Protein 3E57 (pdb70)

Foldseek 3Di:
DKFKKFFPVLVCVQPNDDAFWDFDDPVSVLVSCQVTIDIDDPVVLLQDLRIAFEKEWEWEAEPQWTKAKDCRARTQIDTQHPVLDDGRSSSVVSCNVVSVVQWFDWDFPDKAWGGKHQHDPDSRSSRHIYTYIYTYTGGDTTPDPNSIDMDIGGLVCLVVVLVVDDDNRVSVNVVVNVVD/DWFKKFFVVLVCVLPNDDAFWDFDDPVSVLVSCQVTIDIGDPVVLLPDLRMAFEKEWEWEAEVQWTKWKWQVTAIFGTQIDTQHPVQDPGRSSSVVSSNVVSVVQWFDWDFDDFAWGGWHQHDPDSNRSRHIYGYTYTYTGGDTTPCPNRMDMDTGGLVCLVVSLVGHDDNRVSVNVSVNVVD

Nearest PDB structures (foldseek):
  3e57-assembly1_A  TM=1.006E+00  e=1.295E-39  Thermotoga maritima
  3e57-assembly1_B  TM=1.000E+00  e=9.328E-37  Thermotoga maritima
  9dsz-assembly3_E  TM=7.036E-01  e=3.421E-05  Klebsiella pneumoniae
  6glf-assembly1_A  TM=6.597E-01  e=6.589E-04  Homo sapiens
  3q1p-assembly1_A  TM=6.708E-01  e=1.630E-03  Bacillus cereus ATCC 14579

Secondary structure (DSSP, 8-state):
-EEEEEEHHHHHHHH--EEEEE---HHHHHHHHHHH-EEEEHHHHTT-TTEEEEEEEEEEEETTEEEEEE--BSSEE-PPBGGG-SSHHHHHHHHHHHHHHHHEEEEEEEEEEEEEEE--SSHHHHTEEEEEEEEEEEEEEES-TTT-EEEEEEHHHHHHHGGG--HHHHHHHHHHHHH-/-EEEEEEHHHHHHHH--EEEEEE--HHHHHHHHHHH-EEEESTTTTT-TTEEEEEEEEEEEETTEEEEEE-----B--EE-PPBGGG-SSHHHHHHHHHHHHHHHHEEEEEEEEEEEEEEE--SSHHHHTEEEEEEEEEEEEEEES-TTT-EEEEEEGGGHHHHHTT--HHHHHHHHHHHHH-

Radius of gyration: 21.7 Å; Cα contacts (8 Å, |Δi|>4): 800; chains: 2; bounding box: 46×48×65 Å

Sequence (363 aa):
ERILVVKTEDFLKEFGEFEGFMRVNFEDFLNFLDQYGFFRERDEAEYDETTKQVIPYVVIMDGDRVLITKRYSLGIGGHVREGDGATPREAFLKGLEREVNEEVDVSLRELEFLGLINSSTTEVSRVHLGALFLGRGKFFSVKEKDLFEWELIKLEELEKFSGVMEGWSKISAAVLLNLFERILVVKTEDFLKEFGEFEGFMRVNFEDFLNFLDQYGFFRERDEAEYDETTKQVIPYVVIMDGDRVLITKRHNLYSLGIGGHVREGDGATPREAFLKGLEREVNEEVDVSLRELEFLGLINSSTTEVSRVHLGALFLGRGKFFSVKEKDLFEWELIKLEELEKFSGVMEGWSKISAAVLLNLF

Organism: Thermotoga maritima (strain ATCC 43589 / DSM 3109 / JCM 10099 / NBRC 100826 / MSB8) (NCBI:txid243274)

Solvent-accessible surface area: 17783 Å² total; per-residue (Å²): 104,99,0,0,0,0,82,26,121,21,0,66,155,84,34,31,74,9,19,6,13,20,145,20,83,58,117,78,0,13,72,8,0,63,129,47,15,80,32,46,68,75,120,109,0,77,189,42,85,85,3,12,4,1,9,0,17,0,0,2,4,40,63,94,100,0,4,0,6,88,209,74,40,3,7,7,38,20,25,0,93,74,80,18,25,99,52,22,69,93,0,0,71,95,0,10,94,38,7,2,63,90,24,1,61,20,62,63,199,87,67,86,28,12,0,0,0,13,6,16,74,74,135,84,11,59,4,33,0,0,0,0,4,3,0,78,15,124,18,110,48,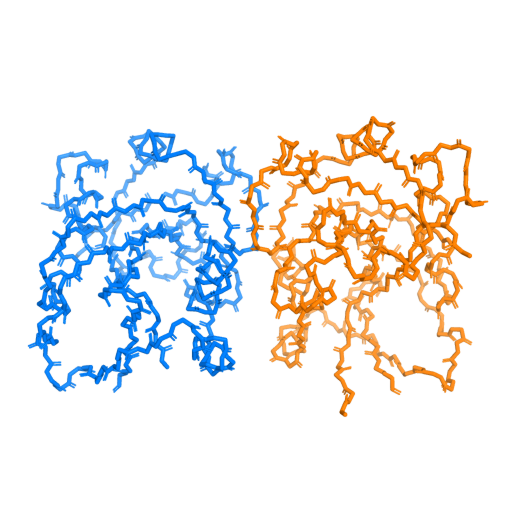24,109,97,192,139,86,22,92,108,76,37,8,72,27,130,53,0,106,149,30,20,69,100,6,150,40,30,7,84,27,0,0,8,8,0,49,98,94,113,99,98,0,1,0,0,80,23,113,24,0,67,166,83,29,28,70,9,19,6,9,23,73,22,87,62,82,82,0,8,72,3,0,64,130,57,15,57,20,123,52,103,107,132,4,85,203,49,104,81,16,14,5,0,8,0,19,0,0,2,3,25,58,120,99,0,5,1,15,84,183,225,84,84,72,38,0,15,12,28,20,20,0,90,72,81,19,16,93,62,20,64,64,0,0,68,114,0,8,106,52,4,5,61,81,50,3,63,21,60,49,168,112,62,58,22,1,0,0,0,15,6,16,58,71,139,76,10,69,4,27,0,0,0,0,2,1,0,87,3,101,10,111,22,1,103,85,131,147,95,47,98,84,77,40,4,86,28,139,60,0,114,136,15,19,53,85,3,110,37,28,9,66,30,0,0,8,7,0,50,90,68,107

Structure (mmCIF, N/CA/C/O backbone):
data_3E57
#
_entry.id   3E57
#
_cell.length_a   47.589
_cell.length_b   62.879
_cell.length_c   73.896
_cell.angle_alpha   90.000
_cell.angle_beta   98.370
_cell.angle_gamma   90.000
#
_symmetry.space_group_name_H-M   'P 1 21 1'
#
loop_
_entity.id
_entity.type
_entity.pdbx_description
1 polymer 'uncharacterized protein  Tm1382'
2 water water
#
loop_
_atom_site.group_PDB
_atom_site.id
_atom_site.type_symbol
_atom_site.label_atom_id
_atom_site.label_alt_id
_atom_site.label_comp_id
_atom_site.label_asym_id
_atom_site.label_entity_id
_atom_site.label_seq_id
_atom_site.pdbx_PDB_ins_code
_atom_site.Cartn_x
_atom_site.Cartn_y
_atom_site.Cartn_z
_atom_site.occupancy
_atom_site.B_iso_or_equiv
_atom_site.auth_seq_id
_atom_site.auth_comp_id
_atom_site.auth_asym_id
_atom_site.auth_atom_id
_atom_site.pdbx_PDB_model_num
ATOM 1 N N . GLU A 1 16 ? -14.508 12.710 86.768 1.00 32.85 4 GLU A N 1
ATOM 2 C CA . GLU A 1 16 ? -14.018 13.763 85.839 1.00 32.32 4 GLU A CA 1
ATOM 3 C C . GLU A 1 16 ? -14.612 13.575 84.440 1.00 31.42 4 GLU A C 1
ATOM 4 O O . GLU A 1 16 ? -14.129 12.738 83.668 1.00 31.79 4 GLU A O 1
ATOM 10 N N . ARG A 1 17 ? -15.666 14.335 84.129 1.00 29.07 5 ARG A N 1
ATOM 11 C CA . ARG A 1 17 ? -16.252 14.310 82.801 1.00 28.09 5 ARG A CA 1
ATOM 12 C C . ARG A 1 17 ? -15.556 15.355 81.949 1.00 25.77 5 ARG A C 1
ATOM 13 O O . ARG A 1 17 ? -15.399 16.505 82.375 1.00 24.65 5 ARG A O 1
ATOM 21 N N . ILE A 1 18 ? -15.112 14.941 80.766 1.00 23.35 6 ILE A N 1
ATOM 22 C CA . ILE A 1 18 ? -14.299 15.780 79.904 1.00 22.70 6 ILE A CA 1
ATOM 23 C C . ILE A 1 18 ? -14.896 15.898 78.500 1.00 20.66 6 ILE A C 1
ATOM 24 O O . ILE A 1 18 ? -15.699 15.054 78.057 1.00 19.77 6 ILE A O 1
ATOM 29 N N . LEU A 1 19 ? -14.465 16.919 77.783 1.00 19.49 7 LEU A N 1
ATOM 30 C CA . LEU A 1 19 ? -15.029 17.221 76.475 1.00 19.20 7 LEU A CA 1
ATOM 31 C C . LEU A 1 19 ? -14.528 16.267 75.389 1.00 18.90 7 LEU A C 1
ATOM 32 O O . LEU A 1 19 ? -13.306 16.119 75.189 1.00 17.25 7 LEU A O 1
ATOM 37 N N . VAL A 1 20 ? -15.479 15.673 74.677 1.00 18.25 8 VAL A N 1
ATOM 38 C CA . VAL A 1 20 ? -15.185 14.824 73.528 1.00 17.93 8 VAL A CA 1
ATOM 39 C C . VAL A 1 20 ? -16.062 15.160 72.324 1.00 17.53 8 VAL A C 1
ATOM 40 O O . VAL A 1 20 ? -17.095 15.842 72.444 1.00 16.38 8 VAL A O 1
ATOM 44 N N . VAL A 1 21 ? -15.646 14.680 71.158 1.00 17.16 9 VAL A N 1
ATOM 45 C CA . VAL A 1 21 ? -16.514 14.629 69.975 1.00 17.57 9 VAL A CA 1
ATOM 46 C C . VAL A 1 21 ? -16.439 13.215 69.397 1.00 17.77 9 VAL A C 1
ATOM 47 O O . VAL A 1 21 ? -15.421 12.526 69.543 1.00 16.59 9 VAL A O 1
ATOM 51 N N . LYS A 1 22 ? -17.504 12.792 68.720 1.00 18.23 10 LYS A N 1
ATOM 52 C CA . LYS A 1 22 ? -17.425 11.558 67.938 1.00 19.63 10 LYS A CA 1
ATOM 53 C C . LYS A 1 22 ? -16.380 11.721 66.848 1.00 19.23 10 LYS A C 1
ATOM 54 O O . LYS A 1 22 ? -16.394 12.704 66.123 1.00 18.49 10 LYS A O 1
ATOM 60 N N . THR A 1 23 ? -15.483 10.754 66.729 1.00 19.74 11 THR A N 1
ATOM 61 C CA . THR A 1 23 ? -14.491 10.765 65.659 1.00 20.68 11 THR A CA 1
ATOM 62 C C . THR A 1 23 ? -15.181 10.872 64.315 1.00 21.10 11 THR A C 1
ATOM 63 O O . THR A 1 23 ? -14.736 11.600 63.427 1.00 20.24 11 THR A O 1
ATOM 67 N N . GLU A 1 24 ? -16.299 10.163 64.177 1.00 21.72 12 GLU A N 1
ATOM 68 C CA . GLU A 1 24 ? -17.108 10.238 62.964 1.00 22.24 12 GLU A CA 1
ATOM 69 C C . GLU A 1 24 ? -17.528 11.675 62.601 1.00 21.46 12 GLU A C 1
ATOM 70 O O . GLU A 1 24 ? -17.490 12.052 61.432 1.00 20.40 12 GLU A O 1
ATOM 76 N N . ASP A 1 25 ? -17.938 12.460 63.599 1.00 21.23 13 ASP A N 1
ATOM 77 C CA . ASP A 1 25 ? -18.374 13.846 63.361 1.00 21.54 13 ASP A CA 1
ATOM 78 C C . ASP A 1 25 ? -17.185 14.744 63.029 1.00 21.52 13 ASP A C 1
ATOM 79 O O . ASP A 1 25 ? -17.267 15.630 62.155 1.00 21.31 13 ASP A O 1
ATOM 84 N N . PHE A 1 26 ? -16.083 14.514 63.729 1.00 21.94 14 PHE A N 1
ATOM 85 C CA . PHE A 1 26 ? -14.818 15.211 63.448 1.00 22.28 14 PHE A CA 1
ATOM 86 C C . PHE A 1 26 ? -14.408 14.996 61.990 1.00 22.39 14 PHE A C 1
ATOM 87 O O . PHE A 1 26 ? -14.155 15.968 61.247 1.00 20.61 14 PHE A O 1
ATOM 95 N N . LEU A 1 27 ? -14.427 13.737 61.551 1.00 22.30 15 LEU A N 1
ATOM 96 C CA . LEU A 1 27 ? -14.057 13.415 60.168 1.00 23.56 15 LEU A CA 1
ATOM 97 C C . LEU A 1 27 ? -15.019 14.000 59.114 1.00 23.92 15 LEU A C 1
ATOM 98 O O . LEU A 1 27 ? -14.573 14.451 58.063 1.00 23.07 15 LEU A O 1
ATOM 103 N N . LYS A 1 28 ? -16.324 13.981 59.394 1.00 24.87 16 LYS A N 1
ATOM 104 C CA . LYS A 1 28 ? -17.327 14.594 58.509 1.00 25.34 16 LYS A CA 1
ATOM 105 C C . LYS A 1 28 ? -17.086 16.099 58.356 1.00 25.15 16 LYS A C 1
ATOM 106 O O . LYS A 1 28 ? -17.194 16.641 57.261 1.00 24.19 16 LYS A O 1
ATOM 112 N N . GLU A 1 29 ? -16.727 16.773 59.442 1.00 24.35 17 GLU A N 1
ATOM 113 C CA . GLU A 1 29 ? -16.575 18.222 59.390 1.00 25.03 17 GLU A CA 1
ATOM 114 C C . GLU A 1 29 ? -15.212 18.689 58.852 1.00 24.30 17 GLU A C 1
ATOM 115 O O . GLU A 1 29 ? -15.141 19.648 58.078 1.00 23.05 17 GLU A O 1
ATOM 121 N N . PHE A 1 30 ? -14.142 18.008 59.223 1.00 23.51 18 PHE A N 1
ATOM 122 C CA . PHE A 1 30 ? -12.797 18.500 58.874 1.00 24.52 18 PHE A CA 1
ATOM 123 C C . PHE A 1 30 ? -12.010 17.623 57.920 1.00 24.49 18 PHE A C 1
ATOM 124 O O . PHE A 1 30 ? -10.925 18.010 57.498 1.00 25.73 18 PHE A O 1
ATOM 132 N N . GLY A 1 31 ? -12.549 16.461 57.585 1.00 24.17 19 GLY A N 1
ATOM 133 C CA . GLY A 1 31 ? -11.917 15.554 56.646 1.00 24.34 19 GLY A CA 1
ATOM 134 C C . GLY A 1 31 ? -10.856 14.692 57.306 1.00 24.23 19 GLY A C 1
ATOM 135 O O . GLY A 1 31 ? -10.634 14.744 58.513 1.00 25.46 19 GLY A O 1
ATOM 136 N N . GLU A 1 32 ? -10.165 13.918 56.494 1.00 23.99 20 GLU A N 1
ATOM 137 C CA . GLU A 1 32 ? -9.190 12.982 56.986 1.00 23.62 20 GLU A CA 1
ATOM 138 C C . GLU A 1 32 ? -7.813 13.622 56.830 1.00 22.40 20 GLU A C 1
ATOM 139 O O . GLU A 1 32 ? -7.430 14.019 55.736 1.00 21.61 20 GLU A O 1
ATOM 145 N N . PHE A 1 33 ? -7.088 13.765 57.934 1.00 21.11 21 PHE A N 1
ATOM 146 C CA . PHE A 1 33 ? -5.712 14.236 57.852 1.00 20.52 21 PHE A CA 1
ATOM 147 C C . PHE A 1 33 ? -4.887 13.663 58.973 1.00 20.19 21 PHE A C 1
ATOM 148 O O . PHE A 1 33 ? -5.419 13.241 60.012 1.00 19.96 21 PHE A O 1
ATOM 156 N N . GLU A 1 34 ? -3.586 13.671 58.745 1.00 19.92 22 GLU A N 1
ATOM 157 C CA . GLU A 1 34 ? -2.618 13.082 59.655 1.00 20.08 22 GLU A CA 1
ATOM 158 C C . GLU A 1 34 ? -1.520 14.118 59.836 1.00 19.87 22 GLU A C 1
ATOM 159 O O . GLU A 1 34 ? -0.765 14.385 58.910 1.00 19.71 22 GLU A O 1
ATOM 165 N N . GLY A 1 35 ? -1.470 14.732 61.012 1.00 19.46 23 GLY A N 1
ATOM 166 C CA . GLY A 1 35 ? -0.522 15.797 61.301 1.00 19.77 23 GLY A CA 1
ATOM 167 C C . GLY A 1 35 ? -1.256 17.058 61.739 1.00 20.01 23 GLY A C 1
ATOM 168 O O . GLY A 1 35 ? -2.063 17.002 62.669 1.00 20.79 23 GLY A O 1
ATOM 169 N N . PHE A 1 36 ? -0.997 18.185 61.064 1.00 19.56 24 PHE A N 1
ATOM 170 C CA . PHE A 1 36 ? -1.601 19.465 61.430 1.00 19.56 24 PHE A CA 1
ATOM 171 C C . PHE A 1 36 ? -2.360 20.061 60.249 1.00 19.32 24 PHE A C 1
ATOM 172 O O . PHE A 1 36 ? -1.946 19.933 59.112 1.00 18.82 24 PHE A O 1
ATOM 180 N N . MET A 1 37 ? -3.470 20.730 60.529 1.00 20.17 25 MET A N 1
ATOM 181 C CA . MET A 1 37 ? -4.155 21.455 59.480 1.00 20.60 25 MET A CA 1
ATOM 182 C C . MET A 1 37 ? -4.717 22.734 60.054 1.00 19.90 25 MET A C 1
ATOM 183 O O . MET A 1 37 ? -5.358 22.722 61.088 1.00 18.26 25 MET A O 1
ATOM 188 N N . ARG A 1 38 ? -4.471 23.835 59.363 1.00 21.22 26 ARG A N 1
ATOM 189 C CA . ARG A 1 38 ? -5.051 25.104 59.746 1.00 21.61 26 ARG A CA 1
ATOM 190 C C . ARG A 1 38 ? -6.562 25.045 59.496 1.00 20.92 26 ARG A C 1
ATOM 191 O O . ARG A 1 38 ? -7.008 24.573 58.458 1.00 20.13 26 ARG A O 1
ATOM 199 N N . VAL A 1 39 ? -7.342 25.518 60.455 1.00 20.95 27 VAL A N 1
ATOM 200 C CA . VAL A 1 39 ? -8.775 25.642 60.278 1.00 21.19 27 VAL A CA 1
ATOM 201 C C . VAL A 1 39 ? -9.145 27.001 60.830 1.00 21.41 27 VAL A C 1
ATOM 202 O O . VAL A 1 39 ? -8.357 27.622 61.555 1.00 20.23 27 VAL A O 1
ATOM 206 N N . ASN A 1 40 ? -10.342 27.446 60.483 1.00 22.29 28 ASN A N 1
ATOM 207 C CA . ASN A 1 40 ? -10.889 28.689 61.015 1.00 22.62 28 ASN A CA 1
ATOM 208 C C . ASN A 1 40 ? -11.354 28.481 62.458 1.00 22.29 28 ASN A C 1
ATOM 209 O O . ASN A 1 40 ? -12.098 27.545 62.720 1.00 21.50 28 ASN A O 1
ATOM 214 N N . PHE A 1 41 ? -10.925 29.354 63.381 1.00 22.78 29 PHE A N 1
ATOM 215 C CA . PHE A 1 41 ? -11.228 29.180 64.798 1.00 22.71 29 PHE A CA 1
ATOM 216 C C . PHE A 1 41 ? -12.731 29.243 65.089 1.00 22.74 29 PHE A C 1
ATOM 217 O O . PHE A 1 41 ? -13.263 28.434 65.849 1.00 20.88 29 PHE A O 1
ATOM 225 N N . GLU A 1 42 ? -13.426 30.214 64.488 1.00 23.14 30 GLU A N 1
ATOM 226 C CA . GLU A 1 42 ? -14.882 30.277 64.605 1.00 23.51 30 GLU A CA 1
ATOM 227 C C . GLU A 1 42 ? -15.543 28.941 64.194 1.00 22.89 30 GLU A C 1
ATOM 228 O O . GLU A 1 42 ? -16.449 28.444 64.882 1.00 22.32 30 GLU A O 1
ATOM 234 N N . ASP A 1 43 ? -15.084 28.362 63.083 1.00 22.26 31 ASP A N 1
ATOM 235 C CA . ASP A 1 43 ? -15.608 27.075 62.600 1.00 22.62 31 ASP A CA 1
ATOM 236 C C . ASP A 1 43 ? -15.382 25.942 63.600 1.00 21.49 31 ASP A C 1
ATOM 237 O O . ASP A 1 43 ? -16.247 25.076 63.790 1.00 21.64 31 ASP A O 1
ATOM 242 N N . PHE A 1 44 ? -14.221 25.953 64.238 1.00 20.76 32 PHE A N 1
ATOM 243 C CA . PHE A 1 44 ? -13.896 24.952 65.246 1.00 20.44 32 PHE A CA 1
ATOM 244 C C . PHE A 1 44 ? -14.764 25.120 66.488 1.00 20.12 32 PHE A C 1
ATOM 245 O O . PHE A 1 44 ? -15.313 24.159 66.994 1.00 20.13 32 PHE A O 1
ATOM 253 N N . LEU A 1 45 ? -14.927 26.347 66.966 1.00 20.17 33 LEU A N 1
ATOM 254 C CA . LEU A 1 45 ? -15.785 26.576 68.129 1.00 20.64 33 LEU A CA 1
ATOM 255 C C . LEU A 1 45 ? -17.249 26.210 67.842 1.00 20.16 33 LEU A C 1
ATOM 256 O O . LEU A 1 45 ? -17.922 25.638 68.688 1.00 19.74 33 LEU A O 1
ATOM 261 N N . ASN A 1 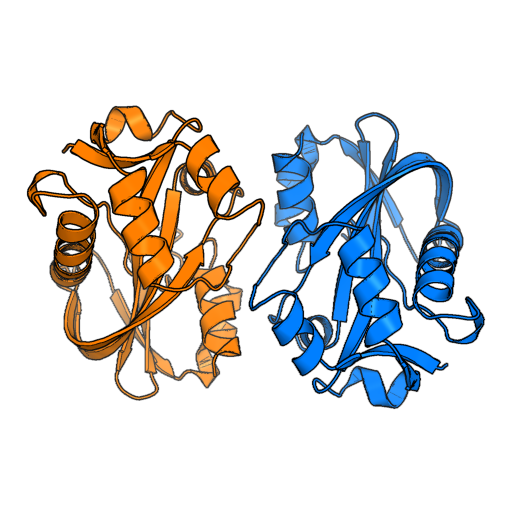46 ? -17.724 26.513 66.638 1.00 21.34 34 ASN A N 1
ATOM 262 C CA . ASN A 1 46 ? -19.075 26.156 66.199 1.00 22.06 34 ASN A CA 1
ATOM 263 C C . ASN A 1 46 ? -19.247 24.630 66.187 1.00 21.81 34 ASN A C 1
ATOM 264 O O . ASN A 1 46 ? -20.258 24.088 66.634 1.00 21.55 34 ASN A O 1
ATOM 269 N N . PHE A 1 47 ? -18.218 23.951 65.701 1.00 21.04 35 PHE A N 1
ATOM 270 C CA . PHE A 1 47 ? -18.144 22.485 65.711 1.00 20.60 35 PHE A CA 1
ATOM 271 C C . PHE A 1 47 ? -18.276 21.888 67.113 1.00 19.92 35 PHE A C 1
ATOM 272 O O . PHE A 1 47 ? -19.013 20.918 67.323 1.00 19.57 35 PHE A O 1
ATOM 280 N N . LEU A 1 48 ? -17.547 22.446 68.068 1.00 19.83 36 LEU A N 1
ATOM 281 C CA . LEU A 1 48 ? -17.630 21.996 69.454 1.00 19.75 36 LEU A CA 1
ATOM 282 C C . LEU A 1 48 ? -19.033 22.171 70.022 1.00 20.61 36 LEU A C 1
ATOM 283 O O . LEU A 1 48 ? -19.540 21.301 70.714 1.00 20.68 36 LEU A O 1
ATOM 288 N N . ASP A 1 49 ? -19.645 23.322 69.767 1.00 21.21 37 ASP A N 1
ATOM 289 C CA . ASP A 1 49 ? -21.012 23.550 70.258 1.00 22.49 37 ASP A CA 1
ATOM 290 C C . ASP A 1 49 ? -22.019 22.564 69.646 1.00 22.48 37 ASP A C 1
ATOM 291 O O . ASP A 1 49 ? -22.950 22.092 70.311 1.00 22.29 37 ASP A O 1
ATOM 296 N N . GLN A 1 50 ? -21.823 22.246 68.382 1.00 23.52 38 GLN A N 1
ATOM 297 C CA . GLN A 1 50 ? -22.767 21.403 67.678 1.00 24.00 38 GLN A CA 1
ATOM 298 C C . GLN A 1 50 ? -22.581 19.933 68.003 1.00 23.60 38 GLN A C 1
ATOM 299 O O . GLN A 1 50 ? -23.569 19.206 68.134 1.00 23.65 38 GLN A O 1
ATOM 305 N N . TYR A 1 51 ? -21.325 19.497 68.115 1.00 22.49 39 TYR A N 1
ATOM 306 C CA . TYR A 1 51 ? -21.008 18.073 68.271 1.00 22.54 39 TYR A CA 1
ATOM 307 C C . TYR A 1 51 ? -20.358 17.645 69.582 1.00 21.46 39 TYR A C 1
ATOM 308 O O . TYR A 1 51 ? -20.238 16.450 69.849 1.00 20.77 39 TYR A O 1
ATOM 317 N N . GLY A 1 52 ? -19.911 18.604 70.379 1.00 20.16 40 GLY A N 1
ATOM 318 C CA . GLY A 1 52 ? -19.200 18.302 71.616 1.00 19.97 40 GLY A CA 1
ATOM 319 C C . GLY A 1 52 ? -20.119 17.808 72.705 1.00 19.52 40 GLY A C 1
ATOM 320 O O . GLY A 1 52 ? -21.273 18.259 72.825 1.00 17.13 40 GLY A O 1
ATOM 321 N N . PHE A 1 53 ? -19.635 16.838 73.472 1.00 18.39 41 PHE A N 1
ATOM 322 C CA . PHE A 1 53 ? -20.333 16.396 74.667 1.00 19.27 41 PHE A CA 1
ATOM 323 C C . PHE A 1 53 ? -19.339 15.944 75.722 1.00 19.53 41 PHE A C 1
ATOM 324 O O . PHE A 1 53 ? -18.136 15.912 75.475 1.00 18.36 41 PHE A O 1
ATOM 332 N N . PHE A 1 54 ? -19.835 15.620 76.910 1.00 20.23 42 PHE A N 1
ATOM 333 C CA . PHE A 1 54 ? -18.947 15.224 78.004 1.00 21.03 42 PHE A CA 1
ATOM 334 C C . PHE A 1 54 ? -19.092 13.748 78.389 1.00 21.55 42 PHE A C 1
ATOM 335 O O . PHE A 1 54 ? -20.198 13.210 78.410 1.00 21.01 42 PHE A O 1
ATOM 343 N N . ARG A 1 55 ? -17.956 13.109 78.651 1.00 21.89 43 ARG A N 1
ATOM 344 C CA . ARG A 1 55 ? -17.883 11.701 79.056 1.00 23.38 43 ARG A CA 1
ATOM 345 C C . ARG A 1 55 ? -16.948 11.574 80.211 1.00 24.61 43 ARG A C 1
ATOM 346 O O . ARG A 1 55 ? -16.017 12.384 80.360 1.00 23.31 43 ARG A O 1
ATOM 354 N N . GLU A 1 56 ? -17.110 10.483 80.955 1.00 26.67 44 GLU A N 1
ATOM 355 C CA . GLU A 1 56 ? -16.117 10.090 81.955 1.00 29.20 44 GLU A CA 1
ATOM 356 C C . GLU A 1 56 ? -14.763 9.800 81.313 1.00 29.73 44 GLU A C 1
ATOM 357 O O . GLU A 1 56 ? -14.660 9.043 80.333 1.00 29.26 44 GLU A O 1
ATOM 363 N N . ARG A 1 57 ? -13.720 10.394 81.877 1.00 31.22 45 ARG A N 1
ATOM 364 C CA . ARG A 1 57 ? -12.369 10.222 81.369 1.00 32.58 45 ARG A CA 1
ATOM 365 C C . ARG A 1 57 ? -11.972 8.735 81.315 1.00 32.74 45 ARG A C 1
ATOM 366 O O . ARG A 1 57 ? -11.324 8.299 80.369 1.00 33.06 45 ARG A O 1
ATOM 374 N N . ASP A 1 58 ? -12.402 7.955 82.299 1.00 33.13 46 ASP A N 1
ATOM 375 C CA . ASP A 1 58 ? -12.038 6.530 82.379 1.00 33.65 46 ASP A CA 1
ATOM 376 C C . ASP A 1 58 ? -12.599 5.697 81.207 1.00 33.59 46 ASP A C 1
ATOM 377 O O . ASP A 1 58 ? -12.010 4.683 80.805 1.00 34.23 46 ASP A O 1
ATOM 382 N N . GLU A 1 59 ? -13.723 6.138 80.649 1.00 32.56 47 GLU A N 1
ATOM 383 C CA . GLU A 1 59 ? -14.349 5.454 79.529 1.00 32.21 47 GLU A CA 1
ATOM 384 C C . GLU A 1 59 ? -13.810 6.036 78.211 1.00 31.06 47 GLU A C 1
ATOM 385 O O . GLU A 1 59 ? -13.565 5.304 77.263 1.00 31.06 47 GLU A O 1
ATOM 391 N N . ALA A 1 60 ? -13.578 7.346 78.176 1.00 29.63 48 ALA A N 1
ATOM 392 C CA . ALA A 1 60 ? -13.000 8.013 76.998 1.00 29.48 48 ALA A CA 1
ATOM 393 C C . ALA A 1 60 ? -11.575 7.572 76.667 1.00 28.66 48 ALA A C 1
ATOM 394 O O . ALA A 1 60 ? -11.222 7.471 75.498 1.00 28.00 48 ALA A O 1
ATOM 396 N N . GLU A 1 61 ? -10.762 7.321 77.692 1.00 29.12 49 GLU A N 1
ATOM 397 C CA . GLU A 1 61 ? -9.329 7.045 77.519 1.00 29.29 49 GLU A CA 1
ATOM 398 C C . GLU A 1 61 ? -9.034 5.911 76.546 1.00 28.09 49 GLU A C 1
ATOM 399 O O . GLU A 1 61 ? -8.032 5.957 75.852 1.00 26.72 49 GLU A O 1
ATOM 405 N N . TYR A 1 62 ? -9.892 4.892 76.493 1.00 26.95 50 TYR A N 1
ATOM 406 C CA . TYR A 1 62 ? -9.627 3.703 75.669 1.00 27.21 50 TYR A CA 1
ATOM 407 C C . TYR A 1 62 ? -10.548 3.535 74.463 1.00 25.64 50 TYR A C 1
ATOM 408 O O . TYR A 1 62 ? -10.479 2.515 73.762 1.00 26.94 50 TYR A O 1
ATOM 417 N N . ASP A 1 63 ? -11.418 4.504 74.217 1.00 22.56 51 ASP A N 1
ATOM 418 C CA . ASP A 1 63 ? -12.477 4.329 73.237 1.00 22.43 51 ASP A CA 1
ATOM 419 C C . ASP A 1 63 ? -12.285 5.269 72.054 1.00 21.21 51 ASP A C 1
ATOM 420 O O . ASP A 1 63 ? -12.554 6.465 72.147 1.00 20.22 51 ASP A O 1
ATOM 425 N N . GLU A 1 64 ? -11.819 4.712 70.937 1.00 21.06 52 GLU A N 1
ATOM 426 C CA . GLU A 1 64 ? -11.576 5.481 69.733 1.00 21.72 52 GLU A CA 1
ATOM 427 C C . GLU A 1 64 ? -12.853 5.918 68.996 1.00 20.78 52 GLU A C 1
ATOM 428 O O . GLU A 1 64 ? -12.772 6.592 67.973 1.00 20.27 52 GLU A O 1
ATOM 434 N N . THR A 1 65 ? -14.028 5.573 69.539 1.00 19.30 53 THR A N 1
ATOM 435 C CA . THR A 1 65 ? -15.293 6.142 69.069 1.00 19.03 53 THR A CA 1
ATOM 436 C C . THR A 1 65 ? -15.294 7.673 69.212 1.00 18.20 53 THR A C 1
ATOM 437 O O . THR A 1 65 ? -15.934 8.387 68.418 1.00 17.00 53 THR A O 1
ATOM 441 N N . THR A 1 66 ? -14.608 8.160 70.248 1.00 17.51 54 THR A N 1
ATOM 442 C CA . THR A 1 66 ? -14.534 9.584 70.539 1.00 17.89 54 THR A CA 1
ATOM 443 C C . THR A 1 66 ? -13.087 10.069 70.517 1.00 17.90 54 THR A C 1
ATOM 444 O O . THR A 1 66 ? -12.129 9.286 70.664 1.00 17.20 54 THR A O 1
ATOM 448 N N . LYS A 1 67 ? -12.952 11.375 70.334 1.00 18.13 55 LYS A N 1
ATOM 449 C CA . LYS A 1 67 ? -11.686 12.049 70.498 1.00 18.40 55 LYS A CA 1
ATOM 450 C C . LYS A 1 67 ? -11.869 13.102 71.590 1.00 18.08 55 LYS A C 1
ATOM 451 O O . LYS A 1 67 ? -12.818 13.884 71.565 1.00 17.30 55 LYS A O 1
ATOM 457 N N . GLN A 1 68 ? -10.971 13.072 72.556 1.00 17.39 56 GLN A N 1
ATOM 458 C CA . GLN A 1 68 ? -10.921 14.043 73.634 1.00 17.88 56 GLN A CA 1
ATOM 459 C C . GLN A 1 68 ? -10.310 15.340 73.086 1.00 17.30 56 GLN A C 1
ATOM 460 O O . GLN A 1 68 ? -9.277 15.324 72.407 1.00 16.81 56 GLN A O 1
ATOM 466 N N . VAL A 1 69 ? -10.955 16.455 73.390 1.00 17.37 57 VAL A N 1
ATOM 467 C CA . VAL A 1 69 ? -10.531 17.752 72.878 1.00 17.33 57 VAL A CA 1
ATOM 468 C C . VAL A 1 69 ? -9.483 18.364 73.827 1.00 17.31 57 VAL A C 1
ATOM 469 O O . VAL A 1 69 ? -9.759 18.618 74.997 1.00 17.47 57 VAL A O 1
ATOM 473 N N . ILE A 1 70 ? -8.286 18.577 73.292 1.00 18.63 58 ILE A N 1
ATOM 474 C CA . ILE A 1 70 ? -7.115 18.973 74.059 1.00 19.03 58 ILE A CA 1
ATOM 475 C C . ILE A 1 70 ? -6.576 20.321 73.554 1.00 19.41 58 ILE A C 1
ATOM 476 O O . ILE A 1 70 ? -5.921 20.364 72.508 1.00 19.79 58 ILE A O 1
ATOM 481 N N . PRO A 1 71 ? -6.814 21.410 74.303 1.00 19.42 59 PRO A N 1
ATOM 482 C CA . PRO A 1 71 ? -6.078 22.643 73.994 1.00 19.90 59 PRO A CA 1
ATOM 483 C C . PRO A 1 71 ? -4.585 22.349 74.213 1.00 20.01 59 PRO A C 1
ATOM 484 O O . PRO A 1 71 ? -4.220 21.589 75.137 1.00 21.14 59 PRO A O 1
ATOM 488 N N . TYR A 1 72 ? -3.744 22.838 73.315 1.00 19.38 60 TYR A N 1
ATOM 489 C CA . TYR A 1 72 ? -2.337 22.481 73.307 1.00 19.48 60 TYR A CA 1
ATOM 490 C C . TYR A 1 72 ? -1.594 23.769 73.005 1.00 18.74 60 TYR A C 1
ATOM 491 O O . TYR A 1 72 ? -1.603 24.235 71.885 1.00 17.90 60 TYR A O 1
ATOM 500 N N . VAL A 1 73 ? -0.996 24.362 74.027 1.00 19.11 61 VAL A N 1
ATOM 501 C CA . VAL A 1 73 ? -0.451 25.711 73.917 1.00 19.35 61 VAL A CA 1
ATOM 502 C C . VAL A 1 73 ? 1.066 25.738 73.928 1.00 19.46 61 VAL A C 1
ATOM 503 O O . VAL A 1 73 ? 1.697 25.241 74.871 1.00 19.23 61 VAL A O 1
ATOM 507 N N . VAL A 1 74 ? 1.652 26.313 72.889 1.00 19.30 62 VAL A N 1
ATOM 508 C CA . VAL A 1 74 ? 3.106 26.509 72.838 1.00 20.61 62 VAL A CA 1
ATOM 509 C C . VAL A 1 74 ? 3.384 27.933 73.350 1.00 20.93 62 VAL A C 1
ATOM 510 O O . VAL A 1 74 ? 2.801 28.898 72.840 1.00 21.63 62 VAL A O 1
ATOM 514 N N . ILE A 1 75 ? 4.224 28.046 74.377 1.00 21.55 63 ILE A N 1
ATOM 515 C CA . ILE A 1 75 ? 4.530 29.334 75.002 1.00 21.86 63 ILE A CA 1
ATOM 516 C C . ILE A 1 75 ? 5.802 29.896 74.344 1.00 22.43 63 ILE A C 1
ATOM 517 O O . ILE A 1 75 ? 6.808 29.199 74.240 1.00 20.81 63 ILE A O 1
ATOM 522 N N . MET A 1 76 ? 5.726 31.129 73.858 1.00 23.41 64 MET A N 1
ATOM 523 C CA . MET A 1 76 ? 6.892 31.855 73.383 1.00 25.56 64 MET A CA 1
ATOM 524 C C . MET A 1 76 ? 7.04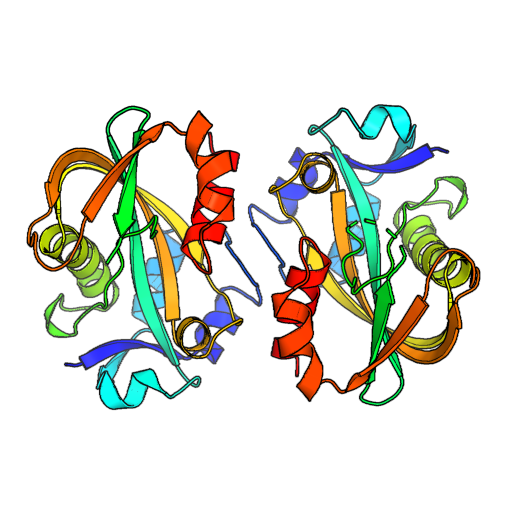8 33.140 74.182 1.00 24.95 64 MET A C 1
ATOM 525 O O . MET A 1 76 ? 6.097 33.913 74.303 1.00 22.43 64 MET A O 1
ATOM 530 N N . ASP A 1 77 ? 8.260 33.335 74.696 1.00 25.89 65 ASP A N 1
ATOM 531 C CA . ASP A 1 77 ? 8.686 34.540 75.380 1.00 26.70 65 ASP A CA 1
ATOM 532 C C . ASP A 1 77 ? 9.786 35.180 74.522 1.00 26.72 65 ASP A C 1
ATOM 533 O O . ASP A 1 77 ? 10.879 34.651 74.406 1.00 25.60 65 ASP A O 1
ATOM 538 N N . GLY A 1 78 ? 9.464 36.296 73.877 1.00 27.75 66 GLY A N 1
ATOM 539 C CA . GLY A 1 78 ? 10.342 36.886 72.879 1.00 28.35 66 GLY A CA 1
ATOM 540 C C . GLY A 1 78 ? 10.592 35.942 71.719 1.00 28.88 66 GLY A C 1
ATOM 541 O O . GLY A 1 78 ? 9.657 35.434 71.110 1.00 29.48 66 GLY A O 1
ATOM 542 N N . ASP A 1 79 ? 11.861 35.674 71.422 1.00 29.52 67 ASP A N 1
ATOM 543 C CA . ASP A 1 79 ? 12.200 34.723 70.357 1.00 30.03 67 ASP A CA 1
ATOM 544 C C . ASP A 1 79 ? 12.478 33.298 70.875 1.00 29.95 67 ASP A C 1
ATOM 545 O O . ASP A 1 79 ? 12.996 32.463 70.132 1.00 31.11 67 ASP A O 1
ATOM 550 N N . ARG A 1 80 ? 12.150 33.027 72.134 1.00 28.30 68 ARG A N 1
ATOM 551 C CA . ARG A 1 80 ? 12.404 31.725 72.729 1.00 27.25 68 ARG A CA 1
ATOM 552 C C . ARG A 1 80 ? 11.092 30.967 72.963 1.00 25.92 68 ARG A C 1
ATOM 553 O O . ARG A 1 80 ? 10.059 31.576 73.257 1.00 23.30 68 ARG A O 1
ATOM 561 N N . VAL A 1 81 ? 11.141 29.645 72.805 1.00 24.74 69 VAL A N 1
ATOM 562 C CA . VAL A 1 81 ? 9.978 28.793 73.061 1.00 24.62 69 VAL A CA 1
ATOM 563 C C . VAL A 1 81 ? 10.248 27.961 74.296 1.00 23.69 69 VAL A C 1
ATOM 564 O O . VAL A 1 81 ? 11.375 27.513 74.505 1.00 20.84 69 VAL A O 1
ATOM 568 N N . LEU A 1 82 ? 9.210 27.766 75.109 1.00 23.23 70 LEU A N 1
ATOM 569 C CA . LEU A 1 82 ? 9.317 26.960 76.303 1.00 23.61 70 LEU A CA 1
ATOM 570 C C . LEU A 1 82 ? 9.209 25.478 75.952 1.00 23.55 70 LEU A C 1
ATOM 571 O O . LEU A 1 82 ? 8.281 25.060 75.267 1.00 21.54 70 LEU A O 1
ATOM 576 N N . ILE A 1 83 ? 10.159 24.689 76.428 1.00 23.85 71 ILE A N 1
ATOM 577 C CA . ILE A 1 83 ? 10.040 23.232 76.325 1.00 25.99 71 ILE A CA 1
ATOM 578 C C . ILE A 1 83 ? 10.163 22.708 77.750 1.00 27.08 71 ILE A C 1
ATOM 579 O O . ILE A 1 83 ? 10.809 23.335 78.593 1.00 25.14 71 ILE A O 1
ATOM 584 N N . THR A 1 84 ? 9.506 21.584 78.032 1.00 29.78 72 THR A N 1
ATOM 585 C CA . THR A 1 84 ? 9.534 20.990 79.368 1.00 32.01 72 THR A CA 1
ATOM 586 C C . THR A 1 84 ? 9.781 19.490 79.287 1.00 34.07 72 THR A C 1
ATOM 587 O O . THR A 1 84 ? 9.546 18.872 78.255 1.00 34.02 72 THR A O 1
ATOM 591 N N . LYS A 1 85 ? 10.297 18.940 80.381 1.00 36.10 73 LYS A N 1
ATOM 592 C CA . LYS A 1 85 ? 10.589 17.513 80.511 1.00 37.88 73 LYS A CA 1
ATOM 593 C C . LYS A 1 85 ? 9.888 17.056 81.783 1.00 39.33 73 LYS A C 1
ATOM 594 O O . LYS A 1 85 ? 9.632 17.878 82.672 1.00 39.73 73 LYS A O 1
ATOM 600 N N . ARG A 1 86 ? 9.567 15.763 81.870 1.00 40.88 74 ARG A N 1
ATOM 601 C CA . ARG A 1 86 ? 9.058 15.170 83.114 1.00 41.54 74 ARG A CA 1
ATOM 602 C C . ARG A 1 86 ? 10.195 14.456 83.823 1.00 41.75 74 ARG A C 1
ATOM 603 O O . ARG A 1 86 ? 10.986 15.086 84.524 1.00 42.26 74 ARG A O 1
ATOM 611 N N . TYR A 1 99 ? 11.331 15.663 75.810 1.00 34.21 87 TYR A N 1
ATOM 612 C CA . TYR A 1 99 ? 10.901 17.080 75.836 1.00 33.93 87 TYR A CA 1
ATOM 613 C C . TYR A 1 99 ? 9.558 17.294 75.156 1.00 33.03 87 TYR A C 1
ATOM 614 O O . TYR A 1 99 ? 9.264 16.684 74.128 1.00 33.52 87 TYR A O 1
ATOM 623 N N . SER A 1 100 ? 8.758 18.183 75.734 1.00 31.49 88 SER A N 1
ATOM 624 C CA . SER A 1 100 ? 7.455 18.530 75.218 1.00 30.50 88 SER A CA 1
ATOM 625 C C . SER A 1 100 ? 7.409 20.008 74.857 1.00 29.51 88 SER A C 1
ATOM 626 O O . SER A 1 100 ? 7.845 20.842 75.641 1.00 28.58 88 SER A O 1
ATOM 629 N N . LEU A 1 101 ? 6.868 20.315 73.686 1.00 27.58 89 LEU A N 1
ATOM 630 C CA . LEU A 1 101 ? 6.779 21.684 73.198 1.00 27.43 89 LEU A CA 1
ATOM 631 C C . LEU A 1 101 ? 5.465 22.398 73.542 1.00 27.24 89 LEU A C 1
ATOM 632 O O . LEU A 1 101 ? 5.401 23.632 73.559 1.00 29.12 89 LEU A O 1
ATOM 637 N N . GLY A 1 102 ? 4.410 21.643 73.774 1.00 26.12 90 GLY A N 1
ATOM 638 C CA . GLY A 1 102 ? 3.104 22.222 74.072 1.00 25.18 90 GLY A CA 1
ATOM 639 C C . GLY A 1 102 ? 2.638 21.833 75.449 1.00 24.31 90 GLY A C 1
ATOM 640 O O . GLY A 1 102 ? 3.050 20.799 75.993 1.00 23.41 90 GLY A O 1
ATOM 641 N N . ILE A 1 103 ? 1.787 22.672 76.014 1.00 23.06 91 ILE A N 1
ATOM 642 C CA . ILE A 1 103 ? 1.181 22.402 77.284 1.00 24.14 91 ILE A CA 1
ATOM 643 C C . ILE A 1 103 ? -0.296 22.072 77.021 1.00 23.88 91 ILE A C 1
ATOM 644 O O . ILE A 1 103 ? -1.051 22.936 76.576 1.00 22.64 91 ILE A O 1
ATOM 649 N N . GLY A 1 104 ? -0.677 20.822 77.284 1.00 24.71 92 GLY A N 1
ATOM 650 C CA . GLY A 1 104 ? -2.021 20.334 76.978 1.00 25.11 92 GLY A CA 1
ATOM 651 C C . GLY A 1 104 ? -2.772 19.899 78.220 1.00 26.04 92 GLY A C 1
ATOM 652 O O . GLY A 1 104 ? -2.169 19.595 79.252 1.00 25.88 92 GLY A O 1
ATOM 653 N N . GLY A 1 105 ? -4.095 19.915 78.144 1.00 25.49 93 GLY A N 1
ATOM 654 C CA . GLY A 1 105 ? -4.900 19.288 79.177 1.00 25.98 93 GLY A CA 1
ATOM 655 C C . GLY A 1 105 ? -6.304 19.062 78.697 1.00 26.16 93 GLY A C 1
ATOM 656 O O . GLY A 1 105 ? -6.661 19.524 77.635 1.00 25.75 93 GLY A O 1
ATOM 657 N N . HIS A 1 106 ? -7.104 18.364 79.487 1.00 26.50 94 HIS A N 1
ATOM 658 C CA . HIS A 1 106 ? -8.511 18.151 79.136 1.00 26.69 94 HIS A CA 1
ATOM 659 C C . HIS A 1 106 ? -9.383 19.340 79.499 1.00 26.29 94 HIS A C 1
ATOM 660 O O . HIS A 1 106 ? -9.013 20.168 80.335 1.00 27.19 94 HIS A O 1
ATOM 667 N N . VAL A 1 107 ? -10.540 19.395 78.842 1.00 25.09 95 VAL A N 1
ATOM 668 C CA . VAL A 1 107 ? -11.583 20.379 79.095 1.00 24.92 95 VAL A CA 1
ATOM 669 C C . VAL A 1 107 ? -12.650 19.692 79.942 1.00 24.46 95 VAL A C 1
ATOM 670 O O . VAL A 1 107 ? -13.164 18.641 79.547 1.00 23.25 95 VAL A O 1
ATOM 674 N N . ARG A 1 108 ? -12.965 20.265 81.097 1.00 24.33 96 ARG A N 1
ATOM 675 C CA . ARG A 1 108 ? -13.865 19.636 82.067 1.00 25.51 96 ARG A CA 1
ATOM 676 C C . ARG A 1 108 ? -15.287 20.171 81.939 1.00 25.10 96 ARG A C 1
ATOM 677 O O . ARG A 1 108 ? -15.513 21.328 81.599 1.00 22.97 96 ARG A O 1
ATOM 685 N N . GLU A 1 109 ? -16.250 19.326 82.263 1.00 25.69 97 GLU A N 1
ATOM 686 C CA . GLU A 1 109 ? -17.650 19.715 82.206 1.00 26.35 97 GLU A CA 1
ATOM 687 C C . GLU A 1 109 ? -17.927 20.993 82.997 1.00 26.40 97 GLU A C 1
ATOM 688 O O . GLU A 1 109 ? -18.729 21.821 82.568 1.00 27.40 97 GLU A O 1
ATOM 694 N N . GLY A 1 110 ? -17.248 21.162 84.128 1.00 26.59 98 GLY A N 1
ATOM 695 C CA . GLY A 1 110 ? -17.450 22.336 84.980 1.00 27.08 98 GLY A CA 1
ATOM 696 C C . GLY A 1 110 ? -16.796 23.609 84.491 1.00 27.18 98 GLY A C 1
ATOM 697 O O . GLY A 1 110 ? -16.953 24.665 85.121 1.00 27.81 98 GLY A O 1
ATOM 698 N N . ASP A 1 111 ? -16.057 23.535 83.380 1.00 26.64 99 ASP A N 1
ATOM 699 C CA . ASP A 1 111 ? -15.275 24.679 82.892 1.00 26.45 99 ASP A CA 1
ATOM 700 C C . ASP A 1 111 ? -16.150 25.749 82.243 1.00 26.15 99 ASP A C 1
ATOM 701 O O . ASP A 1 111 ? -15.689 26.866 82.026 1.00 26.00 99 ASP A O 1
ATOM 706 N N . GLY A 1 112 ? -17.396 25.415 81.913 1.00 25.44 100 GLY A N 1
ATOM 707 C CA . GLY A 1 112 ? -18.248 26.353 81.200 1.00 25.49 100 GLY A CA 1
ATOM 708 C C . GLY A 1 112 ? -19.607 25.783 80.884 1.00 25.15 100 GLY A C 1
ATOM 709 O O . GLY A 1 112 ? -19.801 24.565 80.913 1.00 24.90 100 GLY A O 1
ATOM 710 N N . ALA A 1 113 ? -20.545 26.666 80.553 1.00 24.51 101 ALA A N 1
ATOM 711 C CA . ALA A 1 113 ? -21.932 26.275 80.342 1.00 24.37 101 ALA A CA 1
ATOM 712 C C . ALA A 1 113 ? -22.138 25.536 79.028 1.00 24.11 101 ALA A C 1
ATOM 713 O O . ALA A 1 113 ? -23.051 24.730 78.904 1.00 25.08 101 ALA A O 1
ATOM 715 N N . THR A 1 114 ? -21.299 25.825 78.039 1.00 23.01 102 THR A N 1
ATOM 716 C CA . THR A 1 114 ? -21.410 25.231 76.716 1.00 22.76 102 THR A CA 1
ATOM 717 C C . THR A 1 114 ? -20.054 24.639 76.350 1.00 22.25 102 THR A C 1
ATOM 718 O O . THR A 1 114 ? -19.038 25.001 76.953 1.00 20.66 102 THR A O 1
ATOM 722 N N . PRO A 1 115 ? -20.019 23.727 75.369 1.00 21.92 103 PRO A N 1
ATOM 723 C CA . PRO A 1 115 ? -18.693 23.252 74.957 1.00 22.40 103 PRO A CA 1
ATOM 724 C C . PRO A 1 115 ? -17.707 24.358 74.550 1.00 22.38 103 PRO A C 1
ATOM 725 O O . PRO A 1 115 ? -16.529 24.283 74.901 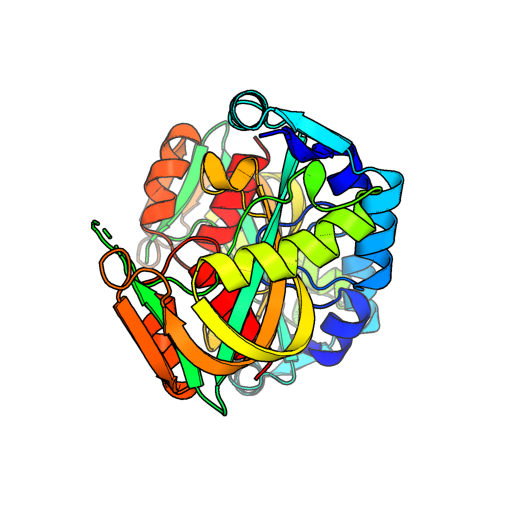1.00 21.45 103 PRO A O 1
ATOM 729 N N . ARG A 1 116 ? -18.147 25.360 73.793 1.00 22.92 104 ARG A N 1
ATOM 730 C CA . ARG A 1 116 ? -17.210 26.399 73.412 1.00 23.77 104 ARG A CA 1
ATOM 731 C C . ARG A 1 116 ? -16.694 27.177 74.641 1.00 23.20 104 ARG A C 1
ATOM 732 O O . ARG A 1 116 ? -15.513 27.399 74.748 1.00 22.33 104 ARG A O 1
ATOM 740 N N . GLU A 1 117 ? -17.568 27.524 75.585 1.00 23.57 105 GLU A N 1
ATOM 741 C CA . GLU A 1 117 ? -17.134 28.233 76.794 1.00 23.90 105 GLU A CA 1
ATOM 742 C C . GLU A 1 117 ? -16.205 27.393 77.650 1.00 22.99 105 GLU A C 1
ATOM 743 O O . GLU A 1 117 ? -15.190 27.894 78.137 1.00 22.18 105 GLU A O 1
ATOM 749 N N . ALA A 1 118 ? -16.552 26.118 77.819 1.00 21.98 106 ALA A N 1
ATOM 750 C CA . ALA A 1 118 ? -15.750 25.183 78.589 1.00 22.19 106 ALA A CA 1
ATOM 751 C C . ALA A 1 118 ? -14.347 25.046 77.994 1.00 21.64 106 ALA A C 1
ATOM 752 O O . ALA A 1 118 ? -13.338 25.017 78.720 1.00 21.56 106 ALA A O 1
ATOM 754 N N . PHE A 1 119 ? -14.295 24.974 76.670 1.00 21.40 107 PHE A N 1
ATOM 755 C CA . PHE A 1 119 ? -13.043 24.871 75.938 1.00 21.94 107 PHE A CA 1
ATOM 756 C C . PHE A 1 119 ? -12.136 26.083 76.212 1.00 22.58 107 PHE A C 1
ATOM 757 O O . PHE A 1 119 ? -10.995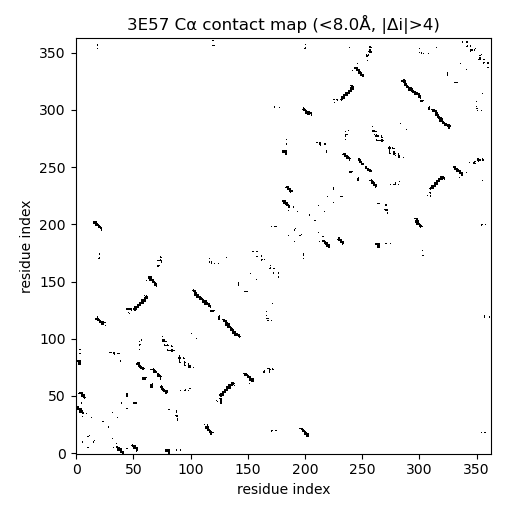 25.932 76.598 1.00 21.61 107 PHE A O 1
ATOM 765 N N . LEU A 1 120 ? -12.664 27.282 76.026 1.00 24.02 108 LEU A N 1
ATOM 766 C CA . LEU A 1 120 ? -11.858 28.503 76.201 1.00 24.97 108 LEU A CA 1
ATOM 767 C C . LEU A 1 120 ? -11.357 28.688 77.645 1.00 25.75 108 LEU A C 1
ATOM 768 O O . LEU A 1 120 ? -10.221 29.119 77.855 1.00 26.28 108 LEU A O 1
ATOM 773 N N . LYS A 1 121 ? -12.184 28.340 78.626 1.00 26.76 109 LYS A N 1
ATOM 774 C CA . LYS A 1 121 ? -11.791 28.372 80.047 1.00 26.54 109 LYS A CA 1
ATOM 775 C C . LYS A 1 121 ? -10.811 27.250 80.424 1.00 26.35 109 LYS A C 1
ATOM 776 O O . LYS A 1 121 ? -9.884 27.458 81.213 1.00 25.08 109 LYS A O 1
ATOM 782 N N . GLY A 1 122 ? -11.000 26.061 79.860 1.00 24.91 110 GLY A N 1
ATOM 783 C CA . GLY A 1 122 ? -10.045 24.974 80.057 1.00 25.37 110 GLY A CA 1
ATOM 784 C C . GLY A 1 122 ? -8.682 25.311 79.481 1.00 24.79 110 GLY A C 1
ATOM 785 O O . GLY A 1 122 ? -7.667 24.951 80.039 1.00 23.85 110 GLY A O 1
ATOM 786 N N . LEU A 1 123 ? -8.677 25.997 78.346 1.00 25.32 111 LEU A N 1
ATOM 787 C CA . LEU A 1 123 ? -7.461 26.483 77.718 1.00 26.09 111 LEU A CA 1
ATOM 788 C C . LEU A 1 123 ? -6.687 27.339 78.726 1.00 26.84 111 LEU A C 1
ATOM 789 O O . LEU A 1 123 ? -5.506 27.119 78.961 1.00 27.98 111 LEU A O 1
ATOM 794 N N . GLU A 1 124 ? -7.375 28.293 79.328 1.00 27.63 112 GLU A N 1
ATOM 795 C CA . GLU A 1 124 ? -6.761 29.188 80.319 1.00 28.68 112 GLU A CA 1
ATOM 796 C C . GLU A 1 124 ? -6.271 28.414 81.551 1.00 28.64 112 GLU A C 1
ATOM 797 O O . GLU A 1 124 ? -5.120 28.570 81.975 1.00 29.22 112 GLU A O 1
ATOM 803 N N . ARG A 1 125 ? -7.138 27.574 82.116 1.00 28.19 113 ARG A N 1
ATOM 804 C CA . ARG A 1 125 ? -6.831 26.816 83.331 1.00 28.39 113 ARG A CA 1
ATOM 805 C C . ARG A 1 125 ? -5.670 25.852 83.160 1.00 28.70 113 ARG A C 1
ATOM 806 O O . ARG A 1 125 ? -4.806 25.698 84.035 1.00 28.65 113 ARG A O 1
ATOM 814 N N . GLU A 1 126 ? -5.714 25.159 82.033 1.00 28.68 114 GLU A N 1
ATOM 815 C CA . GLU A 1 126 ? -4.795 24.112 81.658 1.00 29.54 114 GLU A CA 1
ATOM 816 C C . GLU A 1 126 ? -3.340 24.625 81.710 1.00 29.71 114 GLU A C 1
ATOM 817 O O . GLU A 1 126 ? -2.421 23.982 82.268 1.00 29.36 114 GLU A O 1
ATOM 823 N N . VAL A 1 127 ? -3.136 25.794 81.129 1.00 29.42 115 VAL A N 1
ATOM 824 C CA . VAL A 1 127 ? -1.811 26.402 81.076 1.00 30.05 115 VAL A CA 1
ATOM 825 C C . VAL A 1 127 ? -1.419 26.907 82.457 1.00 30.54 115 VAL A C 1
ATOM 826 O O . VAL A 1 127 ? -0.314 26.657 82.913 1.00 31.10 115 VAL A O 1
ATOM 830 N N . ASN A 1 128 ? -2.341 27.571 83.140 1.00 31.47 116 ASN A N 1
ATOM 831 C CA . ASN A 1 128 ? -2.064 28.130 84.477 1.00 32.47 116 ASN A CA 1
ATOM 832 C C . ASN A 1 128 ? -1.830 27.102 85.578 1.00 33.10 116 ASN A C 1
ATOM 833 O O . ASN A 1 128 ? -1.329 27.448 86.647 1.00 34.29 116 ASN A O 1
ATOM 838 N N . GLU A 1 129 ? -2.175 25.844 85.316 1.00 33.00 117 GLU A N 1
ATOM 839 C CA . GLU A 1 129 ? -1.865 24.751 86.229 1.00 33.07 117 GLU A CA 1
ATOM 840 C C . GLU A 1 129 ? -0.389 24.385 86.176 1.00 32.57 117 GLU A C 1
ATOM 841 O O . GLU A 1 129 ? 0.189 24.020 87.205 1.00 33.07 117 GLU A O 1
ATOM 847 N N . GLU A 1 130 ? 0.212 24.474 84.985 1.00 31.45 118 GLU A N 1
ATOM 848 C CA . GLU A 1 130 ? 1.572 23.997 84.770 1.00 30.68 118 GLU A CA 1
ATOM 849 C C . GLU A 1 130 ? 2.627 25.092 84.919 1.00 29.01 118 GLU A C 1
ATOM 850 O O . GLU A 1 130 ? 3.714 24.833 85.433 1.00 28.31 118 GLU A O 1
ATOM 856 N N . VAL A 1 131 ? 2.323 26.293 84.442 1.00 27.71 119 VAL A N 1
ATOM 857 C CA . VAL A 1 131 ? 3.311 27.381 84.447 1.00 27.32 119 VAL A CA 1
ATOM 858 C C . VAL A 1 131 ? 2.750 28.713 84.912 1.00 26.53 119 VAL A C 1
ATOM 859 O O . VAL A 1 131 ? 1.546 28.975 84.814 1.00 26.43 119 VAL A O 1
ATOM 863 N N . ASP A 1 132 ? 3.650 29.554 85.410 1.00 25.30 120 ASP A N 1
ATOM 864 C CA . ASP A 1 132 ? 3.351 30.947 85.710 1.00 25.28 120 ASP A CA 1
ATOM 865 C C . ASP A 1 132 ? 3.815 31.803 84.541 1.00 24.23 120 ASP A C 1
ATOM 866 O O . ASP A 1 132 ? 5.012 32.009 84.337 1.00 22.64 120 ASP A O 1
ATOM 871 N N . VAL A 1 133 ? 2.852 32.312 83.779 1.00 23.27 121 VAL A N 1
ATOM 872 C CA . VAL A 1 133 ? 3.120 33.124 82.601 1.00 23.69 121 VAL A CA 1
ATOM 873 C C . VAL A 1 133 ? 2.178 34.323 82.580 1.00 24.06 121 VAL A C 1
ATOM 874 O O . VAL A 1 133 ? 1.057 34.225 83.056 1.00 24.76 121 VAL A O 1
ATOM 878 N N . SER A 1 134 ? 2.635 35.444 82.040 1.00 23.67 122 SER A N 1
ATOM 879 C CA . SER A 1 134 ? 1.741 36.525 81.697 1.00 24.08 122 SER A CA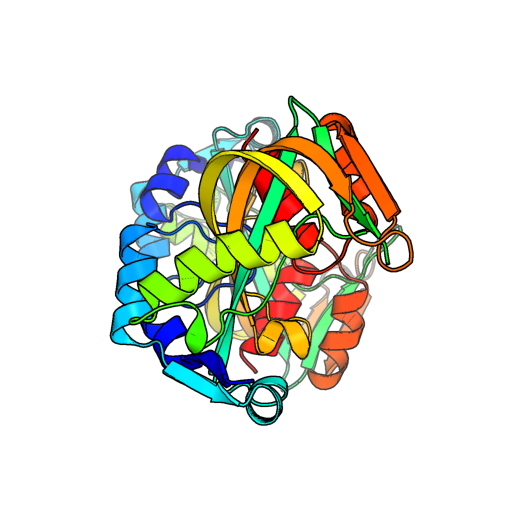 1
ATOM 880 C C . SER A 1 134 ? 1.570 36.556 80.186 1.00 23.67 122 SER A C 1
ATOM 881 O O . SER A 1 134 ? 2.412 37.076 79.469 1.00 22.96 122 SER A O 1
ATOM 884 N N . LEU A 1 135 ? 0.488 35.962 79.705 1.00 24.44 123 LEU A N 1
ATOM 885 C CA . LEU A 1 135 ? 0.216 35.972 78.264 1.00 24.33 123 LEU A CA 1
ATOM 886 C C . LEU A 1 135 ? -0.213 37.351 77.785 1.00 25.01 123 LEU A C 1
ATOM 887 O O . LEU A 1 135 ? -0.997 38.055 78.437 1.00 24.99 123 LEU A O 1
ATOM 892 N N . ARG A 1 136 ? 0.293 37.701 76.616 1.00 25.01 124 ARG A N 1
ATOM 893 C CA . ARG A 1 136 ? -0.053 38.909 75.915 1.00 24.69 124 ARG A CA 1
ATOM 894 C C . ARG A 1 136 ? -1.056 38.639 74.795 1.00 24.22 124 ARG A C 1
ATOM 895 O O . ARG A 1 136 ? -1.959 39.433 74.554 1.00 22.49 124 ARG A O 1
ATOM 903 N N . GLU A 1 137 ? -0.862 37.532 74.085 1.00 23.93 125 GLU A N 1
ATOM 904 C CA . GLU A 1 137 ? -1.821 37.089 73.091 1.00 24.95 125 GLU A CA 1
ATOM 905 C C . GLU A 1 137 ? -1.746 35.587 72.874 1.00 23.76 125 GLU A C 1
ATOM 906 O O . GLU A 1 137 ? -0.669 34.998 72.911 1.00 22.45 125 GLU A O 1
ATOM 912 N N . LEU A 1 138 ? -2.915 35.003 72.642 1.00 23.40 126 LEU A N 1
ATOM 913 C CA . LEU A 1 138 ? -3.057 33.585 72.358 1.00 24.22 126 LEU A CA 1
ATOM 914 C C . LEU A 1 138 ? -3.656 33.515 70.963 1.00 24.45 126 LEU A C 1
ATOM 915 O O . LEU A 1 138 ? -4.662 34.190 70.670 1.00 25.55 126 LEU A O 1
ATOM 920 N N . GLU A 1 139 ? -2.977 32.792 70.075 1.00 23.59 127 GLU A N 1
ATOM 921 C CA . GLU A 1 139 ? -3.331 32.710 68.681 1.00 23.61 127 GLU A CA 1
ATOM 922 C C . GLU A 1 139 ? -3.637 31.252 68.366 1.00 22.44 127 GLU A C 1
ATOM 923 O O . GLU A 1 139 ? -2.775 30.401 68.516 1.00 20.91 127 GLU A O 1
ATOM 929 N N . PHE A 1 140 ? -4.858 30.969 67.939 1.00 21.19 128 PHE A N 1
ATOM 930 C CA . PHE A 1 140 ? -5.193 29.625 67.458 1.00 21.14 128 PHE A CA 1
ATOM 931 C C . PHE A 1 140 ? -4.521 29.361 66.127 1.00 20.42 128 PHE A C 1
ATOM 932 O O . PHE A 1 140 ? -4.660 30.157 65.197 1.00 21.14 128 PHE A O 1
ATOM 940 N N . LEU A 1 141 ? -3.813 28.244 66.014 1.00 19.80 129 LEU A N 1
ATOM 941 C CA . LEU A 1 141 ? -3.118 27.907 64.775 1.00 19.54 129 LEU A CA 1
ATOM 942 C C . LEU A 1 141 ? -3.858 26.871 63.922 1.00 19.27 129 LEU A C 1
ATOM 943 O O . LEU A 1 141 ? -3.926 26.987 62.688 1.00 20.33 129 LEU A O 1
ATOM 948 N N . GLY A 1 142 ? -4.420 25.863 64.565 1.00 18.01 130 GLY A N 1
ATOM 949 C CA . GLY A 1 142 ? -5.107 24.826 63.830 1.00 18.21 130 GLY A CA 1
ATOM 950 C C . GLY A 1 142 ? -5.262 23.609 64.681 1.00 17.76 130 GLY A C 1
ATOM 951 O O . GLY A 1 142 ? -5.114 23.666 65.905 1.00 16.88 130 GLY A O 1
ATOM 952 N N . LEU A 1 143 ? -5.524 22.497 64.018 1.00 18.03 131 LEU A N 1
ATOM 953 C CA . LEU A 1 143 ? -5.789 21.248 64.707 1.00 18.20 131 LEU A CA 1
ATOM 954 C C . LEU A 1 143 ? -4.675 20.263 64.460 1.00 18.15 131 LEU A C 1
ATOM 955 O O . LEU A 1 143 ? -4.112 20.202 63.362 1.00 17.85 131 LEU A O 1
ATOM 960 N N . ILE A 1 144 ? -4.434 19.441 65.469 1.00 18.80 132 ILE A N 1
ATOM 961 C CA . ILE A 1 144 ? -3.478 18.326 65.363 1.00 19.67 132 ILE A CA 1
ATOM 962 C C . ILE A 1 144 ? -4.274 17.035 65.483 1.00 19.59 132 ILE A C 1
ATOM 963 O O . ILE A 1 144 ? -5.066 16.869 66.409 1.00 19.63 132 ILE A O 1
ATOM 968 N N . ASN A 1 145 ? -4.112 16.162 64.497 1.00 20.93 133 ASN A N 1
ATOM 969 C CA . ASN A 1 145 ? -4.761 14.848 64.483 1.00 21.15 133 ASN A CA 1
ATOM 970 C C . ASN A 1 145 ? -3.748 13.818 64.005 1.00 21.86 133 ASN A C 1
ATOM 971 O O . ASN A 1 145 ? -3.324 13.835 62.843 1.00 21.87 133 ASN A O 1
ATOM 976 N N . SER A 1 146 ? -3.359 12.908 64.895 1.00 21.89 134 SER A N 1
ATOM 977 C CA . SER A 1 146 ? -2.399 11.892 64.531 1.00 22.29 134 SER A CA 1
ATOM 978 C C . SER A 1 146 ? -2.864 10.551 65.059 1.00 22.56 134 SER A C 1
ATOM 979 O O . SER A 1 146 ? -3.641 10.473 65.988 1.00 21.70 134 SER A O 1
ATOM 982 N N . SER A 1 147 ? -2.436 9.494 64.401 1.00 23.37 135 SER A N 1
ATOM 983 C CA . SER A 1 147 ? -2.995 8.185 64.685 1.00 24.06 135 SER A CA 1
ATOM 984 C C . SER A 1 147 ? -1.924 7.182 65.063 1.00 24.65 135 SER A C 1
ATOM 985 O O . SER A 1 147 ? -2.178 5.977 65.047 1.00 24.31 135 SER A O 1
ATOM 988 N N . THR A 1 148 ? -0.738 7.659 65.409 1.00 25.20 136 THR A N 1
ATOM 989 C CA . THR A 1 148 ? 0.401 6.765 65.534 1.00 26.27 136 THR A CA 1
ATOM 990 C C . THR A 1 148 ? 0.525 6.109 66.911 1.00 26.69 136 THR A C 1
ATOM 991 O O . THR A 1 148 ? 1.318 5.190 67.068 1.00 27.65 136 THR A O 1
ATOM 995 N N . THR A 1 149 ? -0.228 6.567 67.911 1.00 26.36 137 THR A N 1
ATOM 996 C CA . THR A 1 149 ? -0.253 5.861 69.192 1.00 26.72 137 THR A CA 1
ATOM 997 C C . THR A 1 149 ? -1.671 5.730 69.688 1.00 26.73 137 THR A C 1
ATOM 998 O O . THR A 1 149 ? -2.555 6.447 69.241 1.00 24.98 137 THR A O 1
ATOM 1002 N N . GLU A 1 150 ? -1.863 4.790 70.607 1.00 26.71 138 GLU A N 1
ATOM 1003 C CA . GLU A 1 150 ? -3.132 4.596 71.283 1.00 27.42 138 GLU A CA 1
ATOM 1004 C C . GLU A 1 150 ? -3.637 5.909 71.853 1.00 26.88 138 GLU A C 1
ATOM 1005 O O . GLU A 1 150 ? -4.806 6.229 71.699 1.00 27.39 138 GLU A O 1
ATOM 1011 N N . VAL A 1 151 ? -2.758 6.687 72.483 1.00 26.22 139 VAL A N 1
ATOM 1012 C CA . VAL A 1 151 ? -3.187 7.948 73.090 1.00 25.98 139 VAL A CA 1
ATOM 1013 C C . VAL A 1 151 ? -3.521 8.991 72.039 1.00 24.86 139 VAL A C 1
ATOM 1014 O O . VAL A 1 151 ? -4.527 9.667 72.162 1.00 24.55 139 VAL A O 1
ATOM 1018 N N . SER A 1 152 ? -2.706 9.114 70.993 1.00 23.96 140 SER A N 1
ATOM 1019 C CA . SER A 1 152 ? -2.998 10.113 69.968 1.00 23.70 140 SER A CA 1
ATOM 1020 C C . SER A 1 152 ? -4.325 9.812 69.266 1.00 22.89 140 SER A C 1
ATOM 1021 O O . SER A 1 152 ? -5.055 10.741 68.901 1.00 22.08 140 SER A O 1
ATOM 1024 N N . ARG A 1 153 ? -4.650 8.529 69.096 1.00 21.81 141 ARG A N 1
ATOM 1025 C CA . ARG A 1 153 ? -5.933 8.135 68.478 1.00 21.60 141 ARG A CA 1
ATOM 1026 C C . ARG A 1 153 ? -7.193 8.557 69.230 1.00 21.17 141 ARG A C 1
ATOM 1027 O O . ARG A 1 153 ? -8.252 8.717 68.615 1.00 22.06 141 ARG A O 1
ATOM 1035 N N . VAL A 1 154 ? -7.099 8.770 70.537 1.00 19.68 142 VAL A N 1
ATOM 1036 C CA . VAL A 1 154 ? -8.254 9.235 71.308 1.00 19.63 142 VAL A CA 1
ATOM 1037 C C . VAL A 1 154 ? -8.173 10.741 71.653 1.00 19.36 142 VAL A C 1
ATOM 1038 O O . VAL A 1 154 ? -8.918 11.220 72.513 1.00 19.90 142 VAL A O 1
ATOM 1042 N N . HIS A 1 155 ? -7.277 11.477 70.993 1.00 19.46 143 HIS A N 1
ATOM 1043 C CA . HIS A 1 155 ? -7.119 12.913 71.249 1.00 19.98 143 HIS A CA 1
ATOM 1044 C C . HIS A 1 155 ? -7.263 13.721 69.957 1.00 19.04 143 HIS A C 1
ATOM 1045 O O . HIS A 1 155 ? -6.843 13.276 68.899 1.00 19.78 143 HIS A O 1
ATOM 1052 N N . LEU A 1 156 ? -7.832 14.913 70.075 1.00 18.56 144 LEU A N 1
ATOM 1053 C CA . LEU A 1 156 ? -7.840 15.918 68.998 1.00 18.28 144 LEU A CA 1
ATOM 1054 C C . LEU A 1 156 ? -7.221 17.177 69.616 1.00 17.67 144 LEU A C 1
ATOM 1055 O O . LEU A 1 156 ? -7.710 17.655 70.626 1.00 17.89 144 LEU A O 1
ATOM 1060 N N . GLY A 1 157 ? -6.147 17.683 69.026 1.00 17.63 145 GLY A N 1
ATOM 1061 C CA . GLY A 1 157 ? -5.440 18.836 69.565 1.00 17.54 145 GLY A CA 1
ATOM 1062 C C . GLY A 1 157 ? -5.838 20.131 68.902 1.00 17.18 145 GLY A C 1
ATOM 1063 O O . GLY A 1 157 ? -6.020 20.199 67.678 1.00 17.33 145 GLY A O 1
ATOM 1064 N N . ALA A 1 158 ? -6.017 21.157 69.723 1.00 17.29 146 ALA A N 1
ATOM 1065 C CA . ALA A 1 158 ? -6.219 22.515 69.237 1.00 17.35 146 ALA A CA 1
ATOM 1066 C C . ALA A 1 158 ? -4.953 23.274 69.569 1.00 16.87 146 ALA A C 1
ATOM 1067 O O . ALA A 1 158 ? -4.689 23.576 70.736 1.00 16.94 146 ALA A O 1
ATOM 1069 N N . LEU A 1 159 ? -4.146 23.531 68.550 1.00 17.07 147 LEU A N 1
ATOM 1070 C CA . LEU A 1 159 ? -2.837 24.158 68.711 1.00 17.26 147 LEU A CA 1
ATOM 1071 C C . LEU A 1 159 ? -2.907 25.690 68.777 1.00 17.17 147 LEU A C 1
ATOM 1072 O O . LEU A 1 159 ? -3.457 26.337 67.871 1.00 17.63 147 LEU A O 1
ATOM 1077 N N . PHE A 1 160 ? -2.355 26.245 69.852 1.00 17.33 148 PHE A N 1
ATOM 1078 C CA . PHE A 1 160 ? -2.233 27.691 70.029 1.00 17.84 148 PHE A CA 1
ATOM 1079 C C . PHE A 1 160 ? -0.787 28.060 70.224 1.00 18.91 148 PHE A C 1
ATOM 1080 O O . PHE A 1 160 ? 0.010 27.281 70.762 1.00 17.74 148 PHE A O 1
ATOM 1088 N N . LEU A 1 161 ? -0.463 29.276 69.804 1.00 19.38 149 LEU A N 1
ATOM 1089 C CA . LEU A 1 161 ? 0.783 29.918 70.193 1.00 19.78 149 LEU A CA 1
ATOM 1090 C C . LEU A 1 161 ? 0.448 31.013 71.206 1.00 19.69 149 LEU A C 1
ATOM 1091 O O . LEU A 1 161 ? -0.319 31.922 70.893 1.00 18.68 149 LEU A O 1
ATOM 1096 N N . GLY A 1 162 ? 0.990 30.887 72.403 1.00 19.93 150 GLY A N 1
ATOM 1097 C CA . GLY A 1 162 ? 0.784 31.829 73.478 1.00 21.49 150 GLY A CA 1
ATOM 1098 C C . GLY A 1 162 ? 2.026 32.677 73.628 1.00 22.47 150 GLY A C 1
ATOM 1099 O O . GLY A 1 162 ? 3.066 32.162 74.034 1.00 23.01 150 GLY A O 1
ATOM 1100 N N . ARG A 1 163 ? 1.940 33.966 73.297 1.00 22.75 151 ARG A N 1
ATOM 1101 C CA . ARG A 1 163 ? 3.090 34.850 73.416 1.00 24.50 151 ARG A CA 1
ATOM 1102 C C . ARG A 1 163 ? 2.981 35.630 74.706 1.00 24.67 151 ARG A C 1
ATOM 1103 O O . ARG A 1 163 ? 1.933 36.212 75.016 1.00 23.92 151 ARG A O 1
ATOM 1111 N N . GLY A 1 164 ? 4.056 35.643 75.483 1.00 24.92 152 GLY A N 1
ATOM 1112 C CA . GLY A 1 164 ? 3.986 36.275 76.783 1.00 25.72 152 GLY A CA 1
ATOM 1113 C C . GLY A 1 164 ? 5.291 36.245 77.529 1.00 26.33 152 GLY A C 1
ATOM 1114 O O . GLY A 1 164 ? 6.340 36.024 76.941 1.00 27.36 152 GLY A O 1
ATOM 1115 N N . LYS A 1 165 ? 5.211 36.486 78.830 1.00 26.83 153 LYS A N 1
ATOM 1116 C CA . LYS A 1 165 ? 6.373 36.521 79.700 1.00 26.44 153 LYS A CA 1
ATOM 1117 C C . LYS A 1 165 ? 6.312 35.253 80.541 1.00 25.71 153 LYS A C 1
ATOM 1118 O O . LYS A 1 165 ? 5.311 35.020 81.197 1.00 24.84 153 LYS A O 1
ATOM 1124 N N . PHE A 1 166 ? 7.357 34.423 80.484 1.00 24.99 154 PHE A N 1
ATOM 1125 C CA . PHE A 1 166 ? 7.446 33.223 81.323 1.00 25.32 154 PHE A CA 1
ATOM 1126 C C . PHE A 1 166 ? 8.150 33.563 82.638 1.00 26.12 154 PHE A C 1
ATOM 1127 O O . PHE A 1 166 ? 9.227 34.198 82.633 1.00 25.45 154 PHE A O 1
ATOM 1135 N N . PHE A 1 167 ? 7.549 33.155 83.758 1.00 26.34 155 PHE A N 1
ATOM 1136 C CA . PHE A 1 167 ? 8.133 33.420 85.070 1.00 27.42 155 PHE A CA 1
ATOM 1137 C C . PHE A 1 167 ? 8.699 32.155 85.702 1.00 27.84 155 PHE A C 1
ATOM 1138 O O . PHE A 1 167 ? 9.842 32.151 86.141 1.00 26.45 155 PHE A O 1
ATOM 1146 N N . SER A 1 168 ? 7.900 31.091 85.730 1.00 28.20 156 SER A N 1
ATOM 1147 C CA . SER A 1 168 ? 8.290 29.855 86.393 1.00 29.05 156 SER A CA 1
ATOM 1148 C C . SER A 1 168 ? 7.337 28.706 86.082 1.00 29.91 156 SER A C 1
ATOM 1149 O O . SER A 1 168 ? 6.224 28.923 85.592 1.00 28.99 156 SER A O 1
ATOM 1152 N N . VAL A 1 169 ? 7.795 27.487 86.365 1.00 31.17 157 VAL A N 1
ATOM 1153 C CA . VAL A 1 169 ? 6.913 26.327 86.404 1.00 32.51 157 VAL A CA 1
ATOM 1154 C C . VAL A 1 169 ? 6.299 26.221 87.804 1.00 33.61 157 VAL A C 1
ATOM 1155 O O . VAL A 1 169 ? 6.957 26.529 88.801 1.00 32.71 157 VAL A O 1
ATOM 1159 N N . LYS A 1 170 ? 5.042 25.777 87.866 1.00 35.30 158 LYS A N 1
ATOM 1160 C CA . LYS A 1 170 ? 4.293 25.713 89.125 1.00 37.23 158 LYS A CA 1
ATOM 1161 C C . LYS A 1 170 ? 4.755 24.595 90.059 1.00 38.47 158 LYS A C 1
ATOM 1162 O O . LYS A 1 170 ? 4.825 24.800 91.264 1.00 39.20 158 LYS A O 1
ATOM 1168 N N . GLU A 1 171 ? 5.069 23.424 89.517 1.00 40.18 159 GLU A N 1
ATOM 1169 C CA . GLU A 1 171 ? 5.539 22.305 90.354 1.00 41.48 159 GLU A CA 1
ATOM 1170 C C . GLU A 1 171 ? 6.907 21.751 89.928 1.00 42.13 159 GLU A C 1
ATOM 1171 O O . GLU A 1 171 ? 7.010 21.038 88.926 1.00 42.56 159 GLU A O 1
ATOM 1177 N N . LYS A 1 172 ? 7.935 22.058 90.719 1.00 42.78 160 LYS A N 1
ATOM 1178 C CA . LYS A 1 172 ? 9.315 21.610 90.454 1.00 43.27 160 LYS A CA 1
ATOM 1179 C C . LYS A 1 172 ? 9.510 20.083 90.411 1.00 43.87 160 LYS A C 1
ATOM 1180 O O . LYS A 1 172 ? 10.390 19.596 89.694 1.00 44.09 160 LYS A O 1
ATOM 1186 N N . ASP A 1 173 ? 8.712 19.329 91.173 1.00 44.50 161 ASP A N 1
ATOM 1187 C CA . ASP A 1 173 ? 8.842 17.860 91.192 1.00 44.24 161 ASP A CA 1
ATOM 1188 C C . ASP A 1 173 ? 8.125 17.209 90.003 1.00 44.20 161 ASP A C 1
ATOM 1189 O O . ASP A 1 173 ? 8.234 15.996 89.796 1.00 44.62 161 ASP A O 1
ATOM 1194 N N . LEU A 1 174 ? 7.397 18.012 89.228 1.00 43.53 162 LEU A N 1
ATOM 1195 C CA . LEU A 1 174 ? 6.745 17.532 88.017 1.00 42.72 162 LEU A CA 1
ATOM 1196 C C . LEU A 1 174 ? 7.590 17.799 86.765 1.00 42.07 162 LEU A C 1
ATOM 1197 O O . LEU A 1 174 ? 7.916 16.858 86.042 1.00 42.28 162 LEU A O 1
ATOM 1202 N N . PHE A 1 175 ? 7.966 19.065 86.532 1.00 40.94 163 PHE A N 1
ATOM 1203 C CA . PHE A 1 175 ? 8.608 19.475 85.269 1.00 39.77 163 PHE A CA 1
ATOM 1204 C C . PHE A 1 175 ? 9.943 20.220 85.407 1.00 38.47 163 PHE A C 1
ATOM 1205 O O . PHE A 1 175 ? 10.099 21.050 86.294 1.00 38.17 163 PHE A O 1
ATOM 1213 N N . GLU A 1 176 ? 10.891 19.916 84.516 1.00 36.68 164 GLU A N 1
ATOM 1214 C CA . GLU A 1 176 ? 12.040 20.789 84.251 1.00 35.54 164 GLU A CA 1
ATOM 1215 C C . GLU A 1 176 ? 11.667 21.608 83.021 1.00 33.63 164 GLU A C 1
ATOM 1216 O O . GLU A 1 176 ? 10.819 21.179 82.248 1.00 33.00 164 GLU A O 1
ATOM 1222 N N . TRP A 1 177 ? 12.315 22.756 82.821 1.00 30.80 165 TRP A N 1
ATOM 1223 C CA . TRP A 1 177 ? 12.020 23.624 81.677 1.00 29.00 165 TRP A CA 1
ATOM 1224 C C . TRP A 1 177 ? 13.268 24.183 81.019 1.00 27.92 165 TRP A C 1
ATOM 1225 O O . TRP A 1 177 ? 14.323 24.292 81.657 1.00 27.07 165 TRP A O 1
ATOM 1236 N N . GLU A 1 178 ? 13.150 24.508 79.733 1.00 27.06 166 GLU A N 1
ATOM 1237 C CA . GLU A 1 178 ? 14.155 25.285 79.012 1.00 27.56 166 GLU A CA 1
ATOM 1238 C C . GLU A 1 178 ? 13.432 26.294 78.118 1.00 26.94 166 GLU A C 1
ATOM 1239 O O . GLU A 1 178 ? 12.321 26.029 77.651 1.00 25.24 166 GLU A O 1
ATOM 1245 N N . LEU A 1 179 ? 14.061 27.446 77.901 1.00 26.28 167 LEU A N 1
ATOM 1246 C CA . LEU A 1 179 ? 13.611 28.433 76.918 1.00 27.23 167 LEU A CA 1
ATOM 1247 C C . LEU A 1 179 ? 14.622 28.473 75.793 1.00 27.68 167 LEU A C 1
ATOM 1248 O O . LEU A 1 179 ? 15.727 28.999 75.969 1.00 27.37 167 LEU A O 1
ATOM 1253 N N . ILE A 1 180 ? 14.263 27.912 74.644 1.00 28.13 168 ILE A N 1
ATOM 1254 C CA . ILE A 1 180 ? 15.209 27.779 73.537 1.00 29.67 168 ILE A CA 1
ATOM 1255 C C . ILE A 1 180 ? 14.852 28.692 72.368 1.00 30.60 168 ILE A C 1
ATOM 1256 O O . ILE A 1 180 ? 13.682 28.964 72.102 1.00 29.74 168 ILE A O 1
ATOM 1261 N N . LYS A 1 181 ? 15.868 29.153 71.658 1.00 32.08 169 LYS A N 1
ATOM 1262 C CA . LYS A 1 181 ? 15.668 30.007 70.498 1.00 34.27 169 LYS A CA 1
ATOM 1263 C C . LYS A 1 181 ? 15.124 29.170 69.354 1.00 35.26 169 LYS A C 1
ATOM 1264 O O . LYS A 1 181 ? 15.307 27.960 69.334 1.00 34.79 169 LYS A O 1
ATOM 12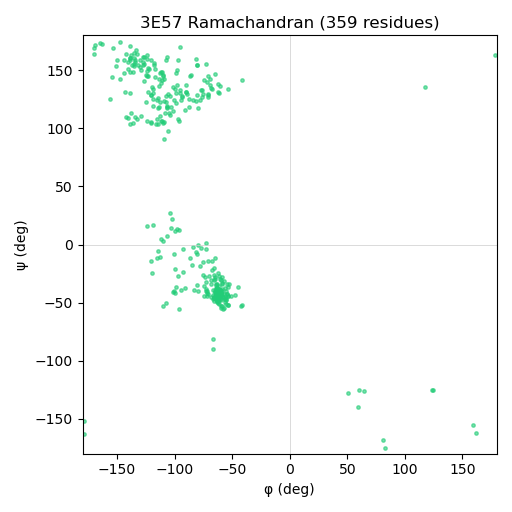70 N N . LEU A 1 182 ? 14.413 29.798 68.418 1.00 37.50 170 LEU A N 1
ATOM 1271 C CA . LEU A 1 182 ? 13.826 29.043 67.297 1.00 38.93 170 LEU A CA 1
ATOM 1272 C C . LEU A 1 182 ? 14.915 28.378 66.461 1.00 40.34 170 LEU A C 1
ATOM 1273 O O . LEU A 1 182 ? 14.771 27.217 66.055 1.00 40.72 170 LEU A O 1
ATOM 1278 N N . GLU A 1 183 ? 16.017 29.098 66.238 1.00 42.03 171 GLU A N 1
ATOM 1279 C CA . GLU A 1 183 ? 17.237 28.510 65.634 1.00 43.26 171 GLU A CA 1
ATOM 1280 C C . GLU A 1 183 ? 17.633 27.150 66.236 1.00 44.00 171 GLU A C 1
ATOM 1281 O O . GLU A 1 183 ? 18.094 26.261 65.509 1.00 44.55 171 GLU A O 1
ATOM 1287 N N . GLU A 1 184 ? 17.442 26.978 67.547 1.00 44.57 172 GLU A N 1
ATOM 1288 C CA . GLU A 1 184 ? 17.744 25.704 68.224 1.00 44.86 172 GLU A CA 1
ATOM 1289 C C . GLU A 1 184 ? 16.608 24.689 68.152 1.00 45.19 172 GLU A C 1
ATOM 1290 O O . GLU A 1 184 ? 16.815 23.511 68.434 1.00 45.20 172 GLU A O 1
ATOM 1296 N N . LEU A 1 185 ? 15.397 25.135 67.839 1.00 45.60 173 LEU A N 1
ATOM 1297 C CA . LEU A 1 185 ? 14.256 24.227 67.844 1.00 46.07 173 LEU A CA 1
ATOM 1298 C C . LEU A 1 185 ? 14.424 23.153 66.775 1.00 46.72 173 LEU A C 1
ATOM 1299 O O . LEU A 1 185 ? 14.104 21.990 67.013 1.00 47.12 173 LEU A O 1
ATOM 1304 N N . GLU A 1 186 ? 14.920 23.558 65.607 1.00 47.48 174 GLU A N 1
ATOM 1305 C CA . GLU A 1 186 ? 15.301 22.631 64.542 1.00 47.61 174 GLU A CA 1
ATOM 1306 C C . GLU A 1 186 ? 16.052 21.431 65.131 1.00 47.76 174 GLU A C 1
ATOM 1307 O O . GLU A 1 186 ? 15.679 20.283 64.903 1.00 47.88 174 GLU A O 1
ATOM 1313 N N . LYS A 1 187 ? 17.095 21.717 65.907 1.00 47.69 175 LYS A N 1
ATOM 1314 C CA . LYS A 1 187 ? 17.899 20.692 66.589 1.00 47.56 175 LYS A CA 1
ATOM 1315 C C . LYS A 1 187 ? 17.072 19.835 67.549 1.00 47.24 175 LYS A C 1
ATOM 1316 O O . LYS A 1 187 ? 17.061 18.611 67.444 1.00 47.17 175 LYS A O 1
ATOM 1322 N N . PHE A 1 188 ? 16.383 20.495 68.477 1.00 47.14 176 PHE A N 1
ATOM 1323 C CA . PHE A 1 188 ? 15.607 19.824 69.533 1.00 46.82 176 PHE A CA 1
ATOM 1324 C C . PHE A 1 188 ? 14.480 18.947 69.012 1.00 46.66 176 PHE A C 1
ATOM 1325 O O . PHE A 1 188 ? 14.202 17.896 69.605 1.00 46.85 176 PHE A O 1
ATOM 1333 N N . SER A 1 189 ? 13.835 19.366 67.921 1.00 46.28 177 SER A N 1
ATOM 1334 C CA . SER A 1 189 ? 12.690 18.616 67.377 1.00 45.99 177 SER A CA 1
ATOM 1335 C C . SER A 1 189 ? 13.066 17.218 66.861 1.00 45.70 177 SER A C 1
ATOM 1336 O O . SER A 1 189 ? 12.184 16.399 66.598 1.00 45.95 177 SER A O 1
ATOM 1339 N N . GLY A 1 190 ? 14.367 16.945 66.733 1.00 45.17 178 GLY A N 1
ATOM 1340 C CA . GLY A 1 190 ? 14.856 15.591 66.472 1.00 44.42 178 GLY A CA 1
ATOM 1341 C C . GLY A 1 190 ? 14.700 14.640 67.657 1.00 44.00 178 GLY A C 1
ATOM 1342 O O . GLY A 1 190 ? 14.590 13.434 67.464 1.00 44.85 178 GLY A O 1
ATOM 1343 N N . VAL A 1 191 ? 14.699 15.170 68.880 1.00 42.98 179 VAL A N 1
ATOM 1344 C CA . VAL A 1 191 ? 14.561 14.338 70.087 1.00 42.03 179 VAL A CA 1
ATOM 1345 C C . VAL A 1 191 ? 13.122 14.357 70.635 1.00 41.13 179 VAL A C 1
ATOM 1346 O O . VAL A 1 191 ? 12.862 13.893 71.753 1.00 41.41 179 VAL A O 1
ATOM 1350 N N . MET A 1 192 ? 12.199 14.901 69.842 1.00 39.27 180 MET A N 1
ATOM 1351 C CA . MET A 1 192 ? 10.795 15.003 70.227 1.00 37.26 180 MET A CA 1
ATOM 1352 C C . MET A 1 192 ? 9.969 14.005 69.430 1.00 35.52 180 MET A C 1
ATOM 1353 O O . MET A 1 192 ? 10.384 13.546 68.360 1.00 34.99 180 MET A O 1
ATOM 1358 N N . GLU A 1 193 ? 8.794 13.691 69.968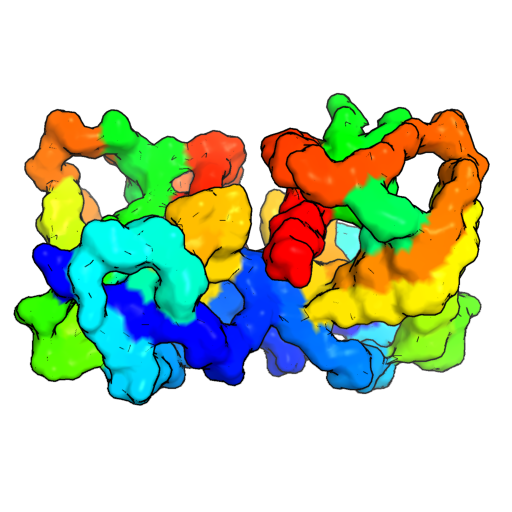 1.00 33.70 181 GLU A N 1
ATOM 1359 C CA . GLU A 1 193 ? 7.871 12.714 69.374 1.00 32.17 181 GLU A CA 1
ATOM 1360 C C . GLU A 1 193 ? 6.448 13.285 69.354 1.00 29.92 181 GLU A C 1
ATOM 1361 O O . GLU A 1 193 ? 6.159 14.319 69.980 1.00 28.07 181 GLU A O 1
ATOM 1367 N N . GLY A 1 194 ? 5.577 12.617 68.610 1.00 26.98 182 GLY A N 1
ATOM 1368 C CA . GLY A 1 194 ? 4.167 12.965 68.555 1.00 26.02 182 GLY A CA 1
ATOM 1369 C C . GLY A 1 194 ? 3.824 14.420 68.269 1.00 23.68 182 GLY A C 1
ATOM 1370 O O . GLY A 1 194 ? 4.258 15.025 67.282 1.00 22.83 182 GLY A O 1
ATOM 1371 N N . TRP A 1 195 ? 2.993 14.984 69.132 1.00 22.62 183 TRP A N 1
ATOM 1372 C CA . TRP A 1 195 ? 2.450 16.314 68.884 1.00 21.84 183 TRP A CA 1
ATOM 1373 C C . TRP A 1 195 ? 3.525 17.374 68.978 1.00 21.25 183 TRP A C 1
ATOM 1374 O O . TRP A 1 195 ? 3.433 18.385 68.309 1.00 20.33 183 TRP A O 1
ATOM 1385 N N . SER A 1 196 ? 4.536 17.141 69.808 1.00 21.12 184 SER A N 1
ATOM 1386 C CA . SER A 1 196 ? 5.660 18.075 69.938 1.00 22.06 184 SER A CA 1
ATOM 1387 C C . SER A 1 196 ? 6.438 18.234 68.648 1.00 22.11 184 SER A C 1
ATOM 1388 O O . SER A 1 196 ? 6.785 19.337 68.263 1.00 21.77 184 SER A O 1
ATOM 1391 N N . LYS A 1 197 ? 6.703 17.112 67.982 1.00 22.35 185 LYS A N 1
ATOM 1392 C CA . LYS A 1 197 ? 7.355 17.089 66.685 1.00 22.60 185 LYS A CA 1
ATOM 1393 C C . LYS A 1 197 ? 6.536 17.825 65.636 1.00 21.18 185 LYS A C 1
ATOM 1394 O O . LYS A 1 197 ? 7.066 18.626 64.861 1.00 20.10 185 LYS A O 1
ATOM 1400 N N . ILE A 1 198 ? 5.239 17.534 65.587 1.00 20.75 186 ILE A N 1
ATOM 1401 C CA . ILE A 1 198 ? 4.354 18.185 64.620 1.00 20.77 186 ILE A CA 1
ATOM 1402 C C . ILE A 1 198 ? 4.363 19.695 64.891 1.00 20.06 186 ILE A C 1
ATOM 1403 O O . ILE A 1 198 ? 4.564 20.491 63.976 1.00 19.10 186 ILE A O 1
ATOM 1408 N N . SER A 1 199 ? 4.138 20.077 66.151 1.00 19.72 187 SER A N 1
ATOM 1409 C CA . SER A 1 199 ? 4.091 21.484 66.534 1.00 20.88 187 SER A CA 1
ATOM 1410 C C . SER A 1 199 ? 5.387 22.233 66.223 1.00 20.85 187 SER A C 1
ATOM 1411 O O . SER A 1 199 ? 5.347 23.395 65.804 1.00 22.05 187 SER A O 1
ATOM 1414 N N . ALA A 1 200 ? 6.521 21.571 66.424 1.00 21.41 188 ALA A N 1
ATOM 1415 C CA . ALA A 1 200 ? 7.832 22.134 66.076 1.00 21.59 188 ALA A CA 1
ATOM 1416 C C . ALA A 1 200 ? 7.894 22.441 64.582 1.00 22.18 188 ALA A C 1
ATOM 1417 O O . ALA A 1 200 ? 8.273 23.545 64.184 1.00 22.14 188 ALA A O 1
ATOM 1419 N N . ALA A 1 201 ? 7.477 21.476 63.757 1.00 22.41 189 ALA A N 1
ATOM 1420 C CA . ALA A 1 201 ? 7.464 21.667 62.304 1.00 22.78 189 ALA A CA 1
ATOM 1421 C C . ALA A 1 201 ? 6.613 22.853 61.908 1.00 23.10 189 ALA A C 1
ATOM 1422 O O . ALA A 1 201 ? 7.038 23.686 61.098 1.00 23.39 189 ALA A O 1
ATOM 1424 N N . VAL A 1 202 ? 5.425 22.944 62.501 1.00 23.78 190 VAL A N 1
ATOM 1425 C CA . VAL A 1 202 ? 4.483 24.029 62.220 1.00 24.51 190 VAL A CA 1
ATOM 1426 C C . VAL A 1 202 ? 5.029 25.393 62.623 1.00 25.16 190 VAL A C 1
ATOM 1427 O O . VAL A 1 202 ? 4.974 26.344 61.832 1.00 25.22 190 VAL A O 1
ATOM 1431 N N . LEU A 1 203 ? 5.558 25.487 63.836 1.00 26.26 191 LEU A N 1
ATOM 1432 C CA . LEU A 1 203 ? 6.153 26.737 64.336 1.00 28.02 191 LEU A CA 1
ATOM 1433 C C . LEU A 1 203 ? 7.329 27.216 63.498 1.00 28.81 191 LEU A C 1
ATOM 1434 O O . LEU A 1 203 ? 7.428 28.407 63.192 1.00 29.84 191 LEU A O 1
ATOM 1439 N N . LEU A 1 204 ? 8.223 26.299 63.149 1.00 29.90 192 LEU A N 1
ATOM 1440 C CA . LEU A 1 204 ? 9.391 26.631 62.321 1.00 30.87 192 LEU A CA 1
ATOM 1441 C C . LEU A 1 204 ? 8.965 27.142 60.949 1.00 32.02 192 LEU A C 1
ATOM 1442 O O . LEU A 1 204 ? 9.474 28.165 60.473 1.00 32.89 192 LEU A O 1
ATOM 1447 N N . ASN A 1 205 ? 8.017 26.450 60.324 1.00 32.92 193 ASN A N 1
ATOM 1448 C CA . ASN A 1 205 ? 7.496 26.867 59.027 1.00 34.01 193 ASN A CA 1
ATOM 1449 C C . ASN A 1 205 ? 6.772 28.212 59.089 1.00 35.11 193 ASN A C 1
ATOM 1450 O O . ASN A 1 205 ? 6.823 28.990 58.130 1.00 35.32 193 ASN A O 1
ATOM 1455 N N . LEU A 1 206 ? 6.104 28.491 60.208 1.00 36.02 194 LEU A N 1
ATOM 1456 C CA . LEU A 1 206 ? 5.397 29.763 60.386 1.00 36.97 194 LEU A CA 1
ATOM 1457 C C . LEU A 1 206 ? 6.329 30.969 60.469 1.00 37.95 194 LEU A C 1
ATOM 1458 O O . LEU A 1 206 ? 6.001 32.033 59.938 1.00 38.32 194 LEU A O 1
ATOM 1463 N N . PHE A 1 207 ? 7.466 30.810 61.148 1.00 38.80 195 PHE A N 1
ATOM 1464 C CA . PHE A 1 207 ? 8.457 31.889 61.294 1.00 39.57 195 PHE A CA 1
ATOM 1465 C C . PHE A 1 207 ? 9.541 31.809 60.223 1.00 40.02 195 PHE A C 1
ATOM 1466 O O . PHE A 1 207 ? 10.369 30.894 60.244 1.00 40.94 195 PHE A O 1
ATOM 1474 N N . GLU B 1 16 ? 15.724 17.511 31.471 1.00 45.33 4 GLU B N 1
ATOM 1475 C CA . GLU B 1 16 ? 14.522 17.026 32.204 1.00 44.95 4 GLU B CA 1
ATOM 1476 C C . GLU B 1 16 ? 13.699 18.197 32.762 1.00 44.44 4 GLU B C 1
ATOM 1477 O O . GLU B 1 16 ? 14.006 18.729 33.833 1.00 44.86 4 GLU B O 1
ATOM 1483 N N . ARG B 1 17 ? 12.660 18.599 32.029 1.00 43.52 5 ARG B N 1
ATOM 1484 C CA . ARG B 1 17 ? 11.688 19.574 32.531 1.00 42.82 5 ARG B CA 1
ATOM 1485 C C . ARG B 1 17 ? 10.565 18.819 33.234 1.00 41.87 5 ARG B C 1
ATOM 1486 O O . ARG B 1 17 ? 10.003 17.876 32.671 1.00 41.67 5 ARG B O 1
ATOM 1494 N N . ILE B 1 18 ? 10.221 19.249 34.444 1.00 40.96 6 ILE B N 1
ATOM 1495 C CA . ILE B 1 18 ? 9.312 18.473 35.300 1.00 40.15 6 ILE B CA 1
ATOM 1496 C C . ILE B 1 18 ? 8.115 19.266 35.826 1.00 39.51 6 ILE B C 1
ATOM 1497 O O . ILE B 1 18 ? 8.156 20.491 35.889 1.00 39.59 6 ILE B O 1
ATOM 1502 N N . LEU B 1 19 ? 7.049 18.547 36.194 1.00 38.52 7 LEU B N 1
ATOM 1503 C CA . LEU B 1 19 ? 5.788 19.163 36.609 1.00 37.96 7 LEU B CA 1
ATOM 1504 C C . LEU B 1 19 ? 5.915 19.839 37.972 1.00 37.37 7 LEU B C 1
ATOM 1505 O O . LEU B 1 19 ? 6.376 19.232 38.953 1.00 36.97 7 LEU B O 1
ATOM 1510 N N . VAL B 1 20 ? 5.480 21.095 38.018 1.00 36.93 8 VAL B N 1
ATOM 1511 C CA . VAL B 1 20 ? 5.486 21.887 39.238 1.00 36.61 8 VAL B CA 1
ATOM 1512 C C . VAL B 1 20 ? 4.189 22.675 39.363 1.00 36.31 8 VAL B C 1
ATOM 1513 O O . VAL B 1 20 ? 3.448 22.810 38.398 1.00 35.70 8 VAL B O 1
ATOM 1517 N N . VAL B 1 21 ? 3.910 23.159 40.570 1.00 36.07 9 VAL B N 1
ATOM 1518 C CA . VAL B 1 21 ? 2.877 24.166 40.796 1.00 36.42 9 VAL B CA 1
ATOM 1519 C C . VAL B 1 21 ? 3.462 25.268 41.666 1.00 36.65 9 VAL B C 1
ATOM 1520 O O . VAL B 1 21 ? 4.416 25.037 42.397 1.00 36.37 9 VAL B O 1
ATOM 1524 N N . LYS B 1 22 ? 2.912 26.474 41.557 1.00 37.77 10 LYS B N 1
ATOM 1525 C CA . LYS B 1 22 ? 3.298 27.568 42.443 1.00 38.28 10 LYS B CA 1
ATOM 1526 C C . LYS B 1 22 ? 2.769 27.241 43.830 1.00 38.32 10 LYS B C 1
ATOM 1527 O O . LYS B 1 22 ? 1.643 26.772 43.971 1.00 38.14 10 LYS B O 1
ATOM 1533 N N . THR B 1 23 ? 3.590 27.475 44.847 1.00 38.41 11 THR B N 1
ATOM 1534 C CA . THR B 1 23 ? 3.183 27.245 46.219 1.00 38.44 11 THR B CA 1
ATOM 1535 C C . THR B 1 23 ? 1.956 28.087 46.564 1.00 38.41 11 THR B C 1
ATOM 1536 O O . THR B 1 23 ? 1.038 27.599 47.223 1.00 38.16 11 THR B O 1
ATOM 1540 N N . GLU B 1 24 ? 1.909 29.333 46.091 1.00 38.22 12 GLU B N 1
ATOM 1541 C CA . GLU B 1 24 ? 0.746 30.189 46.355 1.00 38.23 12 GLU B CA 1
ATOM 1542 C C . GLU B 1 24 ? -0.551 29.593 45.793 1.00 37.61 12 GLU B C 1
ATOM 1543 O O . GLU B 1 24 ? -1.591 29.657 46.451 1.00 37.84 12 GLU B O 1
ATOM 1549 N N . ASP B 1 25 ? -0.486 28.994 44.603 1.00 36.71 13 ASP B N 1
ATOM 1550 C CA . ASP B 1 25 ? -1.652 28.311 44.010 1.00 36.30 13 ASP B CA 1
ATOM 1551 C C . ASP B 1 25 ? -2.050 27.059 44.827 1.00 35.51 13 ASP B C 1
ATOM 1552 O O . ASP B 1 25 ? -3.232 26.802 45.054 1.00 34.98 13 ASP B O 1
ATOM 1557 N N . PHE B 1 26 ? -1.052 26.281 45.242 1.00 35.15 14 PHE B N 1
ATOM 1558 C CA . PHE B 1 26 ? -1.281 25.102 46.101 1.00 35.02 14 PHE B CA 1
ATOM 1559 C C . PHE B 1 26 ? -1.982 25.487 47.404 1.00 34.97 14 PHE B C 1
ATOM 1560 O O . PHE B 1 26 ? -3.046 24.955 47.728 1.00 34.74 14 PHE B O 1
ATOM 1568 N N . LEU B 1 27 ? -1.400 26.426 48.141 1.00 35.05 15 LEU B N 1
ATOM 1569 C CA . LEU B 1 27 ? -1.974 26.852 49.420 1.00 35.37 15 LEU B CA 1
ATOM 1570 C C . LEU B 1 27 ? -3.374 27.438 49.250 1.00 35.50 15 LEU B C 1
ATOM 1571 O O . LEU B 1 27 ? -4.262 27.196 50.078 1.00 35.36 15 LEU B O 1
ATOM 1576 N N . LYS B 1 28 ? -3.581 28.198 48.176 1.00 35.84 16 LYS B N 1
ATOM 1577 C CA . LYS B 1 28 ? -4.898 28.754 47.884 1.00 35.59 16 LYS B CA 1
ATOM 1578 C C . LYS B 1 28 ? -5.925 27.641 47.664 1.00 35.61 16 LYS B C 1
ATOM 1579 O O . LYS B 1 28 ? -7.042 27.704 48.180 1.00 36.09 16 LYS B O 1
ATOM 1585 N N . GLU B 1 29 ? -5.548 26.619 46.909 1.00 35.17 17 GLU B N 1
ATOM 1586 C CA . GLU B 1 29 ? -6.470 25.527 46.616 1.00 34.38 17 GLU B CA 1
ATOM 1587 C C . GLU B 1 29 ? -6.678 24.606 47.825 1.00 33.67 17 GLU B C 1
ATOM 1588 O O . GLU B 1 29 ? -7.806 24.219 48.138 1.00 33.13 17 GLU B O 1
ATOM 1594 N N . PHE B 1 30 ? -5.590 24.254 48.498 1.00 32.50 18 PHE B N 1
ATOM 1595 C CA . PHE B 1 30 ? -5.652 23.211 49.526 1.00 31.80 18 PHE B CA 1
ATOM 1596 C C . PHE B 1 30 ? -5.429 23.650 50.957 1.00 31.25 18 PHE B C 1
ATOM 1597 O O . PHE B 1 30 ? -5.669 22.875 51.885 1.00 31.27 18 PHE B O 1
ATOM 1605 N N . GLY B 1 31 ? -4.990 24.885 51.155 1.00 30.21 19 GLY B N 1
ATOM 1606 C CA . GLY B 1 31 ? -4.794 25.407 52.491 1.00 29.82 19 GLY B CA 1
ATOM 1607 C C . GLY B 1 31 ? -3.481 24.954 53.101 1.00 29.20 19 GLY B C 1
ATOM 1608 O O . GLY B 1 31 ? -2.625 24.389 52.430 1.00 29.86 19 GLY B O 1
ATOM 1609 N N . GLU B 1 32 ? -3.354 25.198 54.391 1.00 28.56 20 GLU B N 1
ATOM 1610 C CA . GLU B 1 32 ? -2.117 25.010 55.116 1.00 27.80 20 GLU B CA 1
ATOM 1611 C C . GLU B 1 32 ? -2.205 23.748 55.959 1.00 26.47 20 GLU B C 1
ATOM 1612 O O . GLU B 1 32 ? -2.989 23.682 56.902 1.00 25.21 20 GLU B O 1
ATOM 1618 N N . PHE B 1 33 ? -1.402 22.749 55.616 1.00 25.22 21 PHE B N 1
ATOM 1619 C CA . PHE B 1 33 ? -1.318 21.551 56.442 1.00 24.78 21 PHE B CA 1
ATOM 1620 C C . PHE B 1 33 ? 0.097 21.018 56.460 1.00 24.11 21 PHE B C 1
ATOM 1621 O O . PHE B 1 33 ? 0.883 21.332 55.580 1.00 23.98 21 PHE B O 1
ATOM 1629 N N . GLU B 1 34 ? 0.395 20.223 57.478 1.00 24.19 22 GLU B N 1
ATOM 1630 C CA . GLU B 1 34 ? 1.709 19.612 57.666 1.00 23.80 22 GLU B CA 1
ATOM 1631 C C . GLU B 1 34 ? 1.472 18.135 57.881 1.00 23.12 22 GLU B C 1
ATOM 1632 O O . GLU B 1 34 ? 0.930 17.750 58.897 1.00 21.96 22 GLU B O 1
ATOM 1638 N N . GLY B 1 35 ? 1.859 17.318 56.914 1.00 22.69 23 GLY B N 1
ATOM 1639 C CA . GLY B 1 35 ? 1.635 15.880 57.004 1.00 22.79 23 GLY B CA 1
ATOM 1640 C C . GLY B 1 35 ? 0.865 15.404 55.799 1.00 22.98 23 GLY B C 1
ATOM 1641 O O . GLY B 1 35 ? 1.279 15.646 54.677 1.00 22.79 23 GLY B O 1
ATOM 1642 N N . PHE B 1 36 ? -0.262 14.737 56.034 1.00 22.29 24 PHE B N 1
ATOM 1643 C CA . PHE B 1 36 ? -1.089 14.208 54.960 1.00 22.59 24 PHE B CA 1
ATOM 1644 C C . PHE B 1 36 ? -2.498 14.750 55.096 1.00 22.63 24 PHE B C 1
ATOM 1645 O O . PHE B 1 36 ? -2.987 14.926 56.208 1.00 20.78 24 PHE B O 1
ATOM 1653 N N . MET B 1 37 ? -3.139 14.991 53.958 1.00 23.85 25 MET B N 1
ATOM 1654 C CA . MET B 1 37 ? -4.567 15.358 53.905 1.00 25.22 25 MET B CA 1
ATOM 1655 C C . MET B 1 37 ? -5.267 14.651 52.747 1.00 24.80 25 MET B C 1
ATOM 1656 O O . MET B 1 37 ? -4.772 14.675 51.620 1.00 23.78 25 MET B O 1
ATOM 1661 N N . ARG B 1 38 ? -6.408 14.020 53.034 1.00 25.83 26 ARG B N 1
ATOM 1662 C CA . ARG B 1 38 ? -7.229 13.376 52.018 1.00 27.01 26 ARG B CA 1
ATOM 1663 C C . ARG B 1 38 ? -7.804 14.445 51.119 1.00 26.71 26 ARG B C 1
ATOM 1664 O O . ARG B 1 38 ? -8.266 15.467 51.614 1.00 25.26 26 ARG B O 1
ATOM 1672 N N . VAL B 1 39 ? -7.730 14.221 49.813 1.00 27.53 27 VAL B N 1
ATOM 1673 C CA . VAL B 1 39 ? -8.410 15.080 48.840 1.00 28.59 27 VAL B CA 1
ATOM 1674 C C . VAL B 1 39 ? -9.022 14.217 47.746 1.00 28.85 27 VAL B C 1
ATOM 1675 O O . VAL B 1 39 ? -8.647 13.067 47.571 1.00 28.78 27 VAL B O 1
ATOM 1679 N N . ASN B 1 40 ? -9.982 14.781 47.031 1.00 30.22 28 ASN B N 1
ATOM 1680 C CA . ASN B 1 40 ? -10.639 14.077 45.932 1.00 30.45 28 ASN B CA 1
ATOM 1681 C C . ASN B 1 40 ? -9.729 14.064 44.706 1.00 30.14 28 ASN B C 1
ATOM 1682 O O . ASN B 1 40 ? -9.149 15.080 44.345 1.00 29.29 28 ASN B O 1
ATOM 1687 N N . PHE B 1 41 ? -9.592 12.897 44.086 1.00 30.79 29 PHE B N 1
ATOM 1688 C CA . PHE B 1 41 ? -8.658 12.729 42.983 1.00 31.34 29 PHE B CA 1
ATOM 1689 C C . PHE B 1 41 ? -8.987 13.632 41.804 1.00 31.75 29 PHE B C 1
ATOM 1690 O O . PHE B 1 41 ? -8.093 14.265 41.230 1.00 31.44 29 PHE B O 1
ATOM 1698 N N . GLU B 1 42 ? -10.268 13.703 41.453 1.00 32.47 30 GLU B N 1
ATOM 1699 C CA . GLU B 1 42 ? -10.692 14.557 40.342 1.00 32.67 30 GLU B CA 1
ATOM 1700 C C . GLU B 1 42 ? -10.347 16.031 40.611 1.00 32.55 30 GLU B C 1
ATOM 1701 O O . GLU B 1 42 ? -9.854 16.723 39.723 1.00 32.85 30 GLU B O 1
ATOM 1707 N N . ASP B 1 43 ? -10.584 16.494 41.839 1.00 32.69 31 ASP B N 1
ATOM 1708 C CA . ASP B 1 43 ? -10.228 17.863 42.242 1.00 32.43 31 ASP B CA 1
ATOM 1709 C C . ASP B 1 43 ? -8.731 18.111 42.070 1.00 32.02 31 ASP B C 1
ATOM 1710 O O . ASP B 1 43 ? -8.314 19.163 41.563 1.00 31.99 31 ASP B O 1
ATOM 1715 N N . PHE B 1 44 ? -7.919 17.133 42.470 1.00 30.82 32 PHE B N 1
ATOM 1716 C CA . PHE B 1 44 ? -6.468 17.243 42.307 1.00 30.76 32 PHE B CA 1
ATOM 1717 C C . PHE B 1 44 ? -6.034 17.322 40.838 1.00 30.40 32 PHE B C 1
ATOM 1718 O O . PHE B 1 44 ? -5.215 18.159 40.479 1.00 30.25 32 PHE B O 1
ATOM 1726 N N . LEU B 1 45 ? -6.563 16.436 40.002 1.00 30.53 33 LEU B N 1
ATOM 1727 C CA . LEU B 1 45 ? -6.201 16.418 38.581 1.00 30.96 33 LEU B CA 1
ATOM 1728 C C . LEU B 1 45 ? -6.617 17.714 37.889 1.00 31.21 33 LEU B C 1
ATOM 1729 O O . LEU B 1 45 ? -5.874 18.249 37.065 1.00 31.36 33 LEU B O 1
ATOM 1734 N N . ASN B 1 46 ? -7.805 18.209 38.236 1.00 32.06 34 ASN B N 1
ATOM 1735 C CA . ASN B 1 46 ? -8.280 19.522 37.782 1.00 32.47 34 ASN B CA 1
ATOM 1736 C C . ASN B 1 46 ? -7.332 20.624 38.234 1.00 32.52 34 ASN B C 1
ATOM 1737 O O . ASN B 1 46 ? -6.992 21.515 37.463 1.00 31.40 34 ASN B O 1
ATOM 1742 N N . PHE B 1 47 ? -6.892 20.545 39.490 1.00 32.11 35 PHE B N 1
ATOM 1743 C CA . PHE B 1 47 ? -5.902 21.483 40.028 1.00 32.25 35 PHE B CA 1
ATOM 1744 C C . PHE B 1 47 ? -4.622 21.487 39.202 1.00 32.32 35 PHE B C 1
ATOM 1745 O O . PHE B 1 47 ? -4.066 22.551 38.910 1.00 32.97 35 PHE B O 1
ATOM 1753 N N . LEU B 1 48 ? -4.161 20.302 38.805 1.00 32.65 36 LEU B N 1
ATOM 1754 C CA . LEU B 1 48 ? -2.970 20.186 37.964 1.00 32.95 36 LEU B CA 1
ATOM 1755 C C . LEU B 1 48 ? -3.181 20.818 36.589 1.00 33.33 36 LEU B C 1
ATOM 1756 O O . LEU B 1 48 ? -2.325 21.532 36.099 1.00 32.78 36 LEU B O 1
ATOM 1761 N N . ASP B 1 49 ? -4.316 20.540 35.965 1.00 34.47 37 ASP B N 1
ATOM 1762 C CA . ASP B 1 49 ? -4.597 21.113 34.648 1.00 35.19 37 ASP B CA 1
ATOM 1763 C C . ASP B 1 49 ? -4.707 22.630 34.706 1.00 35.72 37 ASP B C 1
ATOM 1764 O O . ASP B 1 49 ? -4.301 23.313 33.768 1.00 36.10 37 ASP B O 1
ATOM 1769 N N . GLN B 1 50 ? -5.240 23.145 35.809 1.00 36.00 38 GLN B N 1
ATOM 1770 C CA . GLN B 1 50 ? -5.438 24.578 35.992 1.00 36.21 38 GLN B CA 1
ATOM 1771 C C . GLN B 1 50 ? -4.167 25.336 36.418 1.00 36.60 38 GLN B C 1
ATOM 1772 O O . GLN B 1 50 ? -3.956 26.481 36.014 1.00 36.57 38 GLN B O 1
ATOM 1778 N N . TYR B 1 51 ? -3.318 24.711 37.228 1.00 36.82 39 TYR B N 1
ATOM 1779 C CA . TYR B 1 51 ? -2.153 25.404 37.786 1.00 37.10 39 TYR B CA 1
ATOM 1780 C C . TYR B 1 51 ? -0.798 24.788 37.443 1.00 37.02 39 TYR B C 1
ATOM 1781 O O . TYR B 1 51 ? 0.232 25.423 37.643 1.00 36.49 39 TYR B O 1
ATOM 1790 N N . GLY B 1 52 ? -0.797 23.559 36.937 1.00 37.33 40 GLY B N 1
ATOM 1791 C CA . GLY B 1 52 ? 0.443 22.853 36.654 1.00 37.97 40 GLY B CA 1
ATOM 1792 C C . GLY B 1 52 ? 1.181 23.429 35.461 1.00 38.59 40 GLY B C 1
ATOM 1793 O O . GLY B 1 52 ? 0.558 23.897 34.505 1.00 37.60 40 GLY B O 1
ATOM 1794 N N . PHE B 1 53 ? 2.509 23.412 35.540 1.00 39.32 41 PHE B N 1
ATOM 1795 C CA . PHE B 1 53 ? 3.374 23.758 34.412 1.00 40.41 41 PHE B CA 1
ATOM 1796 C C . PHE B 1 53 ? 4.713 23.048 34.588 1.00 41.26 41 PHE B C 1
ATOM 1797 O O . PHE B 1 53 ? 4.976 22.473 35.649 1.00 40.65 41 PHE B O 1
ATOM 1805 N N . PHE B 1 54 ? 5.549 23.063 33.552 1.00 42.39 42 PHE B N 1
ATOM 1806 C CA . PHE B 1 54 ? 6.829 22.353 33.600 1.00 43.63 42 PHE B CA 1
ATOM 1807 C C . PHE B 1 54 ? 8.020 23.301 33.657 1.00 44.83 42 PHE B C 1
ATOM 1808 O O . PHE B 1 54 ? 7.987 24.385 33.079 1.00 44.84 42 PHE B O 1
ATOM 1816 N N . ARG B 1 55 ? 9.059 22.877 34.375 1.00 46.47 43 ARG B N 1
ATOM 1817 C CA . ARG B 1 55 ? 10.277 23.663 34.578 1.00 47.79 43 ARG B CA 1
ATOM 1818 C C . ARG B 1 55 ? 11.474 22.740 34.775 1.00 48.91 43 ARG B C 1
ATOM 1819 O O . ARG B 1 55 ? 11.322 21.605 35.225 1.00 48.83 43 ARG B O 1
ATOM 1827 N N . GLU B 1 56 ? 12.659 23.242 34.438 1.00 50.17 44 GLU B N 1
ATOM 1828 C CA . GLU B 1 56 ? 13.911 22.511 34.631 1.00 51.06 44 GLU B CA 1
ATOM 1829 C C . GLU B 1 56 ? 14.058 22.053 36.080 1.00 51.97 44 GLU B C 1
ATOM 1830 O O . GLU B 1 56 ? 13.839 22.836 37.000 1.00 51.91 44 GLU B O 1
ATOM 1836 N N . ARG B 1 57 ? 14.447 20.791 36.262 1.00 53.36 45 ARG B N 1
ATOM 1837 C CA . ARG B 1 57 ? 14.537 20.163 37.588 1.00 54.10 45 ARG B CA 1
ATOM 1838 C C . ARG B 1 57 ? 15.559 20.846 38.489 1.00 54.89 45 ARG B C 1
ATOM 1839 O O . ARG B 1 57 ? 15.261 21.168 39.639 1.00 55.03 45 ARG B O 1
ATOM 1847 N N . ASP B 1 58 ? 16.757 21.071 37.957 1.00 55.80 46 ASP B N 1
ATOM 1848 C CA . ASP B 1 58 ? 17.845 21.690 38.718 1.00 56.41 46 ASP B CA 1
ATOM 1849 C C . ASP B 1 58 ? 17.480 23.077 39.251 1.00 56.92 46 ASP B C 1
ATOM 1850 O O . ASP B 1 58 ? 17.999 23.507 40.283 1.00 57.12 46 ASP B O 1
ATOM 1855 N N . GLU B 1 59 ? 16.588 23.766 38.544 1.00 57.40 47 GLU B N 1
ATOM 1856 C CA . GLU B 1 59 ? 16.180 25.123 38.902 1.00 57.78 47 GLU B CA 1
ATOM 1857 C C . GLU B 1 59 ? 14.930 25.156 39.800 1.00 58.19 47 GLU B C 1
ATOM 1858 O O . GLU B 1 59 ? 14.509 26.232 40.243 1.00 58.45 47 GLU B O 1
ATOM 1864 N N . ALA B 1 60 ? 14.347 23.985 40.065 1.00 58.26 48 ALA B N 1
ATOM 1865 C CA . ALA B 1 60 ? 13.236 23.856 41.016 1.00 58.43 48 ALA B CA 1
ATOM 1866 C C . ALA B 1 60 ? 13.723 23.409 42.402 1.00 58.64 48 ALA B C 1
ATOM 1867 O O . ALA B 1 60 ? 13.087 23.710 43.415 1.00 58.73 48 ALA B O 1
ATOM 1869 N N . GLU B 1 61 ? 14.853 22.699 42.436 1.00 58.95 49 GLU B N 1
ATOM 1870 C CA . GLU B 1 61 ? 15.491 22.241 43.686 1.00 58.89 49 GLU B CA 1
ATOM 1871 C C . GLU B 1 61 ? 15.824 23.386 44.664 1.00 58.89 49 GLU B C 1
ATOM 1872 O O . GLU B 1 61 ? 15.802 23.189 45.887 1.00 59.15 49 GLU B O 1
ATOM 1878 N N . TYR B 1 62 ? 16.124 24.567 44.123 1.00 58.62 50 TYR B N 1
ATOM 1879 C CA . TYR B 1 62 ? 16.510 25.741 44.921 1.00 58.22 50 TYR B CA 1
ATOM 1880 C C . TYR B 1 62 ? 15.387 26.783 45.047 1.00 57.71 50 TYR B C 1
ATOM 1881 O O . TYR B 1 62 ? 15.663 27.974 45.229 1.00 57.88 50 TYR B O 1
ATOM 1890 N N . ASP B 1 63 ? 14.129 26.356 44.959 1.00 56.60 51 ASP B N 1
ATOM 1891 C CA . ASP B 1 63 ? 13.028 27.316 44.892 1.00 55.82 51 ASP B CA 1
ATOM 1892 C C . ASP B 1 63 ? 11.793 26.854 45.663 1.00 54.98 51 ASP B C 1
ATOM 1893 O O . ASP B 1 63 ? 11.106 25.919 45.240 1.00 54.96 51 ASP B O 1
ATOM 1898 N N . GLU B 1 64 ? 11.517 27.526 46.784 1.00 53.75 52 GLU B N 1
ATOM 1899 C CA . GLU B 1 64 ? 10.312 27.269 47.579 1.00 52.76 52 GLU B CA 1
ATOM 1900 C C . GLU B 1 64 ? 9.083 28.020 47.048 1.00 51.44 52 GLU B C 1
ATOM 1901 O O . GLU B 1 64 ? 7.985 27.865 47.584 1.00 51.54 52 GLU B O 1
ATOM 1907 N N . THR B 1 65 ? 9.261 28.822 45.999 1.00 49.64 53 THR B N 1
ATOM 1908 C CA . THR B 1 65 ? 8.137 29.454 45.299 1.00 48.42 53 THR B CA 1
ATOM 1909 C C . THR B 1 65 ? 7.279 28.427 44.561 1.00 46.85 53 THR B C 1
ATOM 1910 O O . THR B 1 65 ? 6.125 28.702 44.225 1.00 46.51 53 THR B O 1
ATOM 1914 N N . THR B 1 66 ? 7.862 27.264 44.274 1.00 45.13 54 THR B N 1
ATOM 1915 C CA . THR B 1 66 ? 7.145 26.187 43.604 1.00 43.81 54 THR B CA 1
ATOM 1916 C C . THR B 1 66 ? 7.313 24.858 44.340 1.00 42.59 54 THR B C 1
ATOM 1917 O O . THR B 1 66 ? 8.252 24.665 45.130 1.00 42.36 54 THR B O 1
ATOM 1921 N N . LYS B 1 67 ? 6.381 23.948 44.074 1.00 40.81 55 LYS B N 1
ATOM 1922 C CA . LYS B 1 67 ? 6.471 22.589 44.571 1.00 39.45 55 LYS B CA 1
ATOM 1923 C C . LYS B 1 67 ? 6.431 21.611 43.400 1.00 37.91 55 LYS B C 1
ATOM 1924 O O . LYS B 1 67 ? 5.596 21.726 42.504 1.00 37.57 55 LYS B O 1
ATOM 1930 N N . GLN B 1 68 ? 7.377 20.680 43.406 1.00 36.34 56 GLN B N 1
ATOM 1931 C CA . GLN B 1 68 ? 7.472 19.631 42.412 1.00 35.54 56 GLN B CA 1
ATOM 1932 C C . GLN B 1 68 ? 6.449 18.554 42.732 1.00 34.48 56 GLN B C 1
ATOM 1933 O O . GLN B 1 68 ? 6.431 18.034 43.842 1.00 33.52 56 GLN B O 1
ATOM 1939 N N . VAL B 1 69 ? 5.588 18.233 41.772 1.00 33.45 57 VAL B N 1
ATOM 1940 C CA . VAL B 1 69 ? 4.563 17.210 41.978 1.00 32.80 57 VAL B CA 1
ATOM 1941 C C . VAL B 1 69 ? 5.162 15.812 41.831 1.00 32.11 57 VAL B C 1
ATOM 1942 O O . VAL B 1 69 ? 5.658 15.443 40.758 1.00 31.60 57 VAL B O 1
ATOM 1946 N N . ILE B 1 70 ? 5.113 15.052 42.927 1.00 31.59 58 ILE B N 1
ATOM 1947 C CA . ILE B 1 70 ? 5.729 13.738 43.024 1.00 31.16 58 ILE B CA 1
ATOM 1948 C C . ILE B 1 70 ? 4.647 12.674 43.237 1.00 30.72 58 ILE B C 1
ATOM 1949 O O . ILE B 1 70 ? 4.114 12.551 44.347 1.00 30.73 58 ILE B O 1
ATOM 1954 N N . PRO B 1 71 ? 4.300 11.913 42.183 1.00 30.04 59 PRO B N 1
ATOM 1955 C CA . PRO B 1 71 ? 3.502 10.722 42.431 1.00 29.36 59 PRO B CA 1
ATOM 1956 C C . PRO B 1 71 ? 4.276 9.787 43.359 1.00 28.70 59 PRO B C 1
ATOM 1957 O O . PRO B 1 71 ? 5.481 9.634 43.193 1.00 28.37 59 PRO B O 1
ATOM 1961 N N . TYR B 1 72 ? 3.596 9.212 44.344 1.00 27.77 60 TYR B N 1
ATOM 1962 C CA . TYR B 1 72 ? 4.233 8.443 45.416 1.00 27.14 60 TYR B CA 1
ATOM 1963 C C . TYR B 1 72 ? 3.348 7.235 45.718 1.00 27.12 60 TYR B C 1
ATOM 1964 O O . TYR B 1 72 ? 2.247 7.378 46.266 1.00 26.45 60 TYR B O 1
ATOM 1973 N N . VAL B 1 73 ? 3.813 6.053 45.337 1.00 26.09 61 VAL B N 1
ATOM 1974 C CA . VAL B 1 73 ? 2.974 4.874 45.330 1.00 26.24 61 VAL B CA 1
ATOM 1975 C C . VAL B 1 73 ? 3.464 3.849 46.336 1.00 26.44 61 VAL B C 1
ATOM 1976 O O . VAL B 1 73 ? 4.620 3.426 46.296 1.00 25.89 61 VAL B O 1
ATOM 1980 N N . VAL B 1 74 ? 2.567 3.463 47.234 1.00 26.39 62 VAL B N 1
ATOM 1981 C CA . VAL B 1 74 ? 2.792 2.375 48.151 1.00 26.73 62 VAL B CA 1
ATOM 1982 C C . VAL B 1 74 ? 2.169 1.138 47.512 1.00 27.15 62 VAL B C 1
ATOM 1983 O O . VAL B 1 74 ? 1.019 1.182 47.055 1.00 26.79 62 VAL B O 1
ATOM 1987 N N . ILE B 1 75 ? 2.931 0.054 47.464 1.00 27.17 63 ILE B N 1
ATOM 1988 C CA . ILE B 1 75 ? 2.507 -1.159 46.778 1.00 28.53 63 ILE B CA 1
ATOM 1989 C C . ILE B 1 75 ? 2.125 -2.208 47.803 1.00 28.75 63 ILE B C 1
ATOM 1990 O O . ILE B 1 75 ? 2.884 -2.455 48.734 1.00 26.78 63 ILE B O 1
ATOM 1995 N N . MET B 1 76 ? 0.937 -2.800 47.640 1.00 29.87 64 MET B N 1
ATOM 1996 C CA . MET B 1 76 ? 0.528 -3.955 48.433 1.00 31.72 64 MET B CA 1
ATOM 1997 C C . MET B 1 76 ? 0.263 -5.173 47.555 1.00 32.18 64 MET B C 1
ATOM 1998 O O . MET B 1 76 ? -0.454 -5.068 46.559 1.00 32.60 64 MET B O 1
ATOM 2003 N N . ASP B 1 77 ? 0.850 -6.306 47.940 1.00 32.77 65 ASP B N 1
ATOM 2004 C CA . ASP B 1 77 ? 0.635 -7.607 47.295 1.00 33.22 65 ASP B CA 1
ATOM 2005 C C . ASP B 1 77 ? -0.115 -8.444 48.318 1.00 33.53 65 ASP B C 1
ATOM 2006 O O . ASP B 1 77 ? 0.451 -8.851 49.332 1.00 32.93 65 ASP B O 1
ATOM 2011 N N . GLY B 1 78 ? -1.405 -8.654 48.071 1.00 34.16 66 GLY B N 1
ATOM 2012 C CA . GLY B 1 78 ? -2.267 -9.320 49.032 1.00 34.43 66 GLY B CA 1
ATOM 2013 C C . GLY B 1 78 ? -2.366 -8.470 50.281 1.00 34.86 66 GLY B C 1
ATOM 2014 O O . GLY B 1 78 ? -2.696 -7.280 50.212 1.00 35.07 66 GLY B O 1
ATOM 2015 N N . ASP B 1 79 ? -2.060 -9.070 51.427 1.00 35.25 67 ASP B N 1
ATOM 2016 C CA . ASP B 1 79 ? -2.140 -8.349 52.694 1.00 35.22 67 ASP B CA 1
ATOM 2017 C C . ASP B 1 79 ? -0.757 -7.921 53.167 1.00 34.81 67 ASP B C 1
ATOM 2018 O O . ASP B 1 79 ? -0.562 -7.643 54.346 1.00 35.07 67 ASP B O 1
ATOM 2023 N N . ARG B 1 80 ? 0.184 -7.839 52.227 1.00 33.89 68 ARG B N 1
ATOM 2024 C CA . ARG B 1 80 ? 1.555 -7.427 52.519 1.00 33.60 68 ARG B CA 1
ATOM 2025 C C . ARG B 1 80 ? 1.875 -6.140 51.792 1.00 32.31 68 ARG B C 1
ATOM 2026 O O . ARG B 1 80 ? 1.323 -5.872 50.726 1.00 31.68 68 ARG B O 1
ATOM 2034 N N . VAL B 1 81 ? 2.769 -5.348 52.380 1.00 31.28 69 VAL B N 1
ATOM 2035 C CA . VAL B 1 81 ? 3.172 -4.069 51.815 1.00 30.31 69 VAL B CA 1
ATOM 2036 C C . VAL B 1 81 ? 4.658 -4.115 51.481 1.00 28.97 69 VAL B C 1
ATOM 2037 O O . VAL B 1 81 ? 5.443 -4.728 52.211 1.00 27.88 69 VAL B O 1
ATOM 2041 N N . LEU B 1 82 ? 5.032 -3.460 50.386 1.00 27.90 70 LEU B N 1
ATOM 2042 C CA . LEU B 1 82 ? 6.412 -3.445 49.924 1.00 28.14 70 LEU B CA 1
ATOM 2043 C C . LEU B 1 82 ? 7.249 -2.400 50.681 1.00 27.46 70 LEU B C 1
ATOM 2044 O O . LEU B 1 82 ? 6.918 -1.224 50.687 1.00 25.12 70 LEU B O 1
ATOM 2049 N N . ILE B 1 83 ? 8.323 -2.870 51.299 1.00 27.73 71 ILE B N 1
ATOM 2050 C CA . ILE B 1 83 ? 9.321 -2.030 51.949 1.00 28.63 71 ILE B CA 1
ATOM 2051 C C . ILE B 1 83 ? 10.606 -2.193 51.155 1.00 29.08 71 ILE B C 1
ATOM 2052 O O . ILE B 1 83 ? 10.952 -3.310 50.778 1.00 28.46 71 ILE B O 1
ATOM 2057 N N . THR B 1 84 ? 11.300 -1.097 50.882 1.00 29.55 72 THR B N 1
ATOM 2058 C CA . THR B 1 84 ? 12.561 -1.172 50.166 1.00 31.30 72 THR B CA 1
ATOM 2059 C C . THR B 1 84 ? 13.654 -0.503 50.984 1.00 31.87 72 THR B C 1
ATOM 2060 O O . THR B 1 84 ? 13.376 0.273 51.898 1.00 30.79 72 THR B O 1
ATOM 2064 N N . LYS B 1 85 ? 14.893 -0.808 50.623 1.00 33.64 73 LYS B N 1
ATOM 2065 C CA . LYS B 1 85 ? 16.057 -0.309 51.323 1.00 35.26 73 LYS B CA 1
ATOM 2066 C C . LYS B 1 85 ? 17.228 -0.341 50.369 1.00 36.71 73 LYS B C 1
ATOM 2067 O O . LYS B 1 85 ? 17.504 -1.386 49.777 1.00 37.54 73 LYS B O 1
ATOM 2073 N N . ARG B 1 86 ? 17.893 0.795 50.191 1.00 38.33 74 ARG B N 1
ATOM 2074 C CA . ARG B 1 86 ? 19.090 0.857 49.340 1.00 39.16 74 ARG B CA 1
ATOM 2075 C C . ARG B 1 86 ? 20.232 0.054 49.952 1.00 39.31 74 ARG B C 1
ATOM 2076 O O . ARG B 1 86 ? 20.800 -0.824 49.301 1.00 39.82 74 ARG B O 1
ATOM 2084 N N . HIS B 1 96 ? 23.789 5.796 56.148 1.00 30.74 84 HIS B N 1
ATOM 2085 C CA . HIS B 1 96 ? 22.786 4.888 56.721 1.00 29.91 84 HIS B CA 1
ATOM 2086 C C . HIS B 1 96 ? 21.609 4.726 55.789 1.00 30.19 84 HIS B C 1
ATOM 2087 O O . HIS B 1 96 ? 21.162 5.692 55.161 1.00 30.76 84 HIS B O 1
ATOM 2094 N N . ASN B 1 97 ? 21.098 3.503 55.716 1.00 29.96 85 ASN B N 1
ATOM 2095 C CA . ASN B 1 97 ? 20.003 3.178 54.824 1.00 29.95 85 ASN B CA 1
ATOM 2096 C C . ASN B 1 97 ? 18.765 2.845 55.630 1.00 29.20 85 ASN B C 1
ATOM 2097 O O . ASN B 1 97 ? 18.720 1.839 56.338 1.00 29.32 85 ASN B O 1
ATOM 2102 N N . LEU B 1 98 ? 17.790 3.744 55.556 1.00 28.27 86 LEU B N 1
ATOM 2103 C CA . LEU B 1 98 ? 16.510 3.563 56.208 1.00 27.74 86 LEU B CA 1
ATOM 2104 C C . LEU B 1 98 ? 15.659 2.653 55.349 1.00 26.64 86 LEU B C 1
ATOM 2105 O O . LEU B 1 98 ? 15.853 2.569 54.134 1.00 26.39 86 LEU B O 1
ATOM 2110 N N . TYR B 1 99 ? 14.714 1.977 55.981 1.00 25.70 87 TYR B N 1
ATOM 2111 C CA . TYR B 1 99 ? 13.639 1.340 55.238 1.00 25.25 87 TYR B CA 1
ATOM 2112 C C . TYR B 1 99 ? 12.748 2.449 54.660 1.00 25.80 87 TYR B C 1
ATOM 2113 O O . TYR B 1 99 ? 12.531 3.490 55.291 1.00 24.59 87 TYR B O 1
ATOM 2122 N N . SER B 1 100 ? 12.249 2.238 53.454 1.00 26.37 88 SER B N 1
ATOM 2123 C CA . SER B 1 100 ? 11.351 3.212 52.845 1.00 27.49 88 SER B CA 1
ATOM 2124 C C . SER B 1 100 ? 10.060 2.548 52.372 1.00 27.55 88 SER B C 1
ATOM 2125 O O . SER B 1 100 ? 10.022 1.345 52.089 1.00 27.25 88 SER B O 1
ATOM 2128 N N . LEU B 1 101 ? 9.009 3.356 52.314 1.00 27.48 89 LEU B N 1
ATOM 2129 C CA . LEU B 1 101 ? 7.665 2.926 51.986 1.00 28.00 89 LEU B CA 1
ATOM 2130 C C . LEU B 1 101 ? 7.159 3.951 50.986 1.00 28.87 89 LEU B C 1
ATOM 2131 O O . LEU B 1 101 ? 6.919 5.123 51.342 1.00 29.95 89 LEU B O 1
ATOM 2136 N N . GLY B 1 102 ? 7.025 3.529 49.746 1.00 28.42 90 GLY B N 1
ATOM 2137 C CA . GLY B 1 102 ? 6.558 4.413 48.706 1.00 28.91 90 GLY B CA 1
ATOM 2138 C C . GLY B 1 102 ? 7.609 4.599 47.644 1.00 29.16 90 GLY B C 1
ATOM 2139 O O . GLY B 1 102 ? 8.786 4.794 47.953 1.00 28.95 90 GLY B O 1
ATOM 2140 N N . ILE B 1 103 ? 7.173 4.532 46.391 1.00 29.94 91 ILE B N 1
ATOM 2141 C CA . ILE B 1 103 ? 8.043 4.742 45.242 1.00 30.39 91 ILE B CA 1
ATOM 2142 C C . ILE B 1 103 ? 7.582 6.015 44.546 1.00 30.47 91 ILE B C 1
ATOM 2143 O O . ILE B 1 103 ? 6.432 6.120 44.119 1.00 29.73 91 ILE B O 1
ATOM 2148 N N . GLY B 1 104 ? 8.466 7.001 44.490 1.00 30.83 92 GLY B N 1
ATOM 2149 C CA . GLY B 1 104 ? 8.136 8.282 43.909 1.00 31.95 92 GLY B CA 1
ATOM 2150 C C . GLY B 1 104 ? 9.073 8.691 42.802 1.00 32.42 92 GLY B C 1
ATOM 2151 O O . GLY B 1 104 ? 10.188 8.184 42.694 1.00 32.55 92 GLY B O 1
ATOM 2152 N N . GLY B 1 105 ? 8.608 9.613 41.971 1.00 33.34 93 GLY B N 1
ATOM 2153 C CA . GLY B 1 105 ? 9.467 10.241 40.981 1.00 33.90 93 GLY B CA 1
ATOM 2154 C C . GLY B 1 105 ? 8.824 11.487 40.431 1.00 34.40 93 GLY B C 1
ATOM 2155 O O . GLY B 1 105 ? 7.672 11.765 40.716 1.00 34.71 93 GLY B O 1
ATOM 2156 N N . HIS B 1 106 ? 9.567 12.224 39.618 1.00 35.13 94 HIS B N 1
ATOM 2157 C CA . HIS B 1 106 ? 9.059 13.448 39.009 1.00 35.53 94 HIS B CA 1
ATOM 2158 C C . HIS B 1 106 ? 8.198 13.138 37.792 1.00 35.89 94 HIS B C 1
ATOM 2159 O O . HIS B 1 106 ? 8.347 12.086 37.167 1.00 36.35 94 HIS B O 1
ATOM 2166 N N . VAL B 1 107 ? 7.283 14.046 37.470 1.00 35.82 95 VAL B N 1
ATOM 2167 C CA . VAL B 1 107 ? 6.537 13.953 36.222 1.00 36.01 95 VAL B CA 1
ATOM 2168 C C . VAL B 1 107 ? 7.294 14.787 35.191 1.00 36.13 95 VAL B C 1
ATOM 2169 O O . VAL B 1 107 ? 7.619 15.941 35.449 1.00 35.55 95 VAL B O 1
ATOM 2173 N N . ARG B 1 108 ? 7.584 14.184 34.040 1.00 36.76 96 ARG B N 1
ATOM 2174 C CA . ARG B 1 108 ? 8.382 14.835 32.999 1.00 37.36 96 ARG B CA 1
ATOM 2175 C C . ARG B 1 108 ? 7.480 15.426 31.933 1.00 37.39 96 ARG B C 1
ATOM 2176 O O . ARG B 1 108 ? 6.419 14.884 31.627 1.00 37.29 96 ARG B O 1
ATOM 2184 N N . GLU B 1 109 ? 7.925 16.532 31.350 1.00 37.66 97 GLU B N 1
ATOM 2185 C CA . GLU B 1 109 ? 7.177 17.217 30.285 1.00 37.60 97 GLU B CA 1
ATOM 2186 C C . GLU B 1 109 ? 6.782 16.309 29.118 1.00 37.30 97 GLU B C 1
ATOM 2187 O O . GLU B 1 109 ? 5.716 16.493 28.516 1.00 37.35 97 GLU B O 1
ATOM 2193 N N . GLY B 1 110 ? 7.640 15.340 28.806 1.00 37.05 98 GLY B N 1
ATOM 2194 C CA . GLY B 1 110 ? 7.392 14.389 27.733 1.00 37.12 98 GLY B CA 1
ATOM 2195 C C . GLY B 1 110 ? 6.449 13.252 28.076 1.00 37.05 98 GLY B C 1
ATOM 2196 O O . GLY B 1 110 ? 6.183 12.401 27.233 1.00 36.66 98 GLY B O 1
ATOM 2197 N N . ASP B 1 111 ? 5.944 13.220 29.309 1.00 37.06 99 ASP B N 1
ATOM 2198 C CA . ASP B 1 111 ? 5.002 12.179 29.711 1.00 37.17 99 ASP B CA 1
ATOM 2199 C C . ASP B 1 111 ? 3.610 12.417 29.146 1.00 37.22 99 ASP B C 1
ATOM 2200 O O . ASP B 1 111 ? 2.850 11.464 28.978 1.00 37.42 99 ASP B O 1
ATOM 2205 N N . GLY B 1 112 ? 3.264 13.674 28.871 1.00 37.11 100 GLY B N 1
ATOM 2206 C CA . GLY B 1 112 ? 1.969 13.979 28.270 1.00 37.11 100 GLY B CA 1
ATOM 2207 C C . GLY B 1 112 ? 1.781 15.404 27.781 1.00 37.16 100 GLY B C 1
ATOM 2208 O O . GLY B 1 112 ? 2.591 16.293 28.067 1.00 37.15 100 GLY B O 1
ATOM 2209 N N . ALA B 1 113 ? 0.691 15.602 27.041 1.00 37.27 101 ALA B N 1
ATOM 2210 C CA . ALA B 1 113 ? 0.382 16.876 26.379 1.00 37.16 101 ALA B CA 1
ATOM 2211 C C . ALA B 1 113 ? -0.178 17.931 27.338 1.00 37.31 101 ALA B C 1
ATOM 2212 O O . ALA B 1 113 ? -0.185 19.129 27.020 1.00 37.48 101 ALA B O 1
ATOM 2214 N N . THR B 1 114 ? -0.668 17.478 28.491 1.00 36.71 102 THR B N 1
ATOM 2215 C CA . THR B 1 114 ? -1.194 18.355 29.540 1.00 36.41 102 THR B CA 1
ATOM 2216 C C . THR B 1 114 ? -0.710 17.831 30.890 1.00 36.13 102 THR B C 1
ATOM 2217 O O . THR B 1 114 ? -0.356 16.657 30.995 1.00 35.94 102 THR B O 1
ATOM 2221 N N . PRO B 1 115 ? -0.696 18.696 31.927 1.00 36.06 103 PRO B N 1
ATOM 2222 C CA . PRO B 1 115 ? -0.332 18.303 33.294 1.00 35.92 103 PRO B CA 1
ATOM 2223 C C . PRO B 1 115 ? -1.013 17.027 33.801 1.00 35.64 103 PRO B C 1
ATOM 2224 O O . PRO B 1 115 ? -0.365 16.186 34.428 1.00 35.21 103 PRO B O 1
ATOM 2228 N N . ARG B 1 116 ? -2.310 16.904 33.543 1.00 35.64 104 ARG B N 1
ATOM 2229 C CA . ARG B 1 116 ? -3.079 15.738 33.959 1.00 35.77 104 ARG B CA 1
ATOM 2230 C C . ARG B 1 116 ? -2.624 14.481 33.231 1.00 35.68 104 ARG B C 1
ATOM 2231 O O . ARG B 1 116 ? -2.402 13.443 33.849 1.00 34.86 104 ARG B O 1
ATOM 2239 N N . GLU B 1 117 ? -2.498 14.585 31.909 1.00 35.52 105 GLU B N 1
ATOM 2240 C CA . GLU B 1 117 ? -2.049 13.471 31.090 1.00 35.60 105 GLU B CA 1
ATOM 2241 C C . GLU B 1 117 ? -0.616 13.068 31.437 1.00 34.98 105 GLU B C 1
ATOM 2242 O O . GLU B 1 117 ? -0.312 11.877 31.516 1.00 34.81 105 GLU B O 1
ATOM 2248 N N . ALA B 1 118 ? 0.258 14.059 31.628 1.00 34.57 106 ALA B N 1
ATOM 2249 C CA . ALA B 1 118 ? 1.659 13.803 31.977 1.00 34.43 106 ALA B CA 1
ATOM 2250 C C . ALA B 1 118 ? 1.740 13.143 33.347 1.00 34.19 106 ALA B C 1
ATOM 2251 O O . ALA B 1 118 ? 2.529 12.222 33.545 1.00 33.97 106 ALA B O 1
ATOM 2253 N N . PHE B 1 119 ? 0.913 13.621 34.276 1.00 34.31 107 PHE B N 1
ATOM 2254 C CA . PHE B 1 119 ? 0.857 13.066 35.632 1.00 34.60 107 PHE B CA 1
ATOM 2255 C C . PHE B 1 119 ? 0.501 11.588 35.588 1.00 34.80 107 PHE B C 1
ATOM 2256 O O . PHE B 1 119 ? 1.220 10.753 36.136 1.00 34.62 107 PHE B O 1
ATOM 2264 N N . LEU B 1 120 ? -0.597 11.269 34.908 1.00 35.32 108 LEU B N 1
ATOM 2265 C CA . LEU B 1 120 ? -1.098 9.903 34.882 1.00 35.94 108 LEU B CA 1
ATOM 2266 C C . LEU B 1 120 ? -0.109 8.924 34.240 1.00 36.40 108 LEU B C 1
ATOM 2267 O O . LEU B 1 120 ? 0.122 7.841 34.776 1.00 36.09 108 LEU B O 1
ATOM 2272 N N . LYS B 1 121 ? 0.501 9.307 33.123 1.00 37.15 109 LYS B N 1
ATOM 2273 C CA . LYS B 1 121 ? 1.513 8.447 32.487 1.00 37.57 109 LYS B CA 1
ATOM 2274 C C . LYS B 1 121 ? 2.814 8.417 33.291 1.00 37.78 109 LYS B C 1
ATOM 2275 O O . LYS B 1 121 ? 3.410 7.351 33.469 1.00 37.70 109 LYS B O 1
ATOM 2281 N N . GLY B 1 122 ? 3.234 9.577 33.793 1.00 37.91 110 GLY B N 1
ATOM 2282 C CA . GLY B 1 122 ? 4.420 9.670 34.648 1.00 38.47 110 GLY B CA 1
ATOM 2283 C C . GLY B 1 122 ? 4.306 8.848 35.924 1.00 38.82 110 GLY B C 1
ATOM 2284 O O . GLY B 1 122 ? 5.277 8.232 36.359 1.00 38.54 110 GLY B O 1
ATOM 2285 N N . LEU B 1 123 ? 3.112 8.842 36.512 1.00 39.44 111 LEU B N 1
ATOM 2286 C CA . LEU B 1 123 ? 2.786 7.969 37.648 1.00 39.81 111 LEU B CA 1
ATOM 2287 C C . LEU B 1 123 ? 3.083 6.499 37.323 1.00 40.36 111 LEU B C 1
ATOM 2288 O O . LEU B 1 123 ? 3.781 5.821 38.078 1.00 40.41 111 LEU B O 1
ATOM 2293 N N . GLU B 1 124 ? 2.558 6.020 36.194 1.00 40.65 112 GLU B N 1
ATOM 2294 C CA . GLU B 1 124 ? 2.806 4.654 35.725 1.00 40.99 112 GLU B CA 1
ATOM 2295 C C . GLU B 1 124 ? 4.300 4.417 35.432 1.00 41.02 112 GLU B C 1
ATOM 2296 O O . GLU B 1 124 ? 4.888 3.441 35.904 1.00 40.88 112 GLU B O 1
ATOM 2302 N N . ARG B 1 125 ? 4.902 5.316 34.657 1.00 41.15 113 ARG B N 1
ATOM 2303 C CA . ARG B 1 125 ? 6.317 5.214 34.294 1.00 41.34 113 ARG B CA 1
ATOM 2304 C C . ARG B 1 125 ? 7.223 5.159 35.525 1.00 41.37 113 ARG B C 1
ATOM 2305 O O . ARG B 1 125 ? 8.041 4.245 35.670 1.00 41.44 113 ARG B O 1
ATOM 2313 N N . GLU B 1 126 ? 7.066 6.162 36.387 1.00 41.59 114 GLU B N 1
ATOM 2314 C CA . GLU B 1 126 ? 7.772 6.283 37.664 1.00 41.45 114 GLU B CA 1
ATOM 2315 C C . GLU B 1 126 ? 7.863 4.943 38.401 1.00 41.28 114 GLU B C 1
ATOM 2316 O O . GLU B 1 126 ? 8.949 4.514 38.794 1.00 40.88 114 GLU B O 1
ATOM 2322 N N . VAL B 1 127 ? 6.714 4.291 38.575 1.00 41.10 115 VAL B N 1
ATOM 2323 C CA . VAL B 1 127 ? 6.638 2.997 39.254 1.00 41.05 115 VAL B CA 1
ATOM 2324 C C . VAL B 1 127 ? 7.345 1.895 38.452 1.00 40.87 115 VAL B C 1
ATOM 2325 O O . VAL B 1 127 ? 8.130 1.133 39.007 1.00 40.57 115 VAL B O 1
ATOM 2329 N N . ASN B 1 128 ? 7.081 1.833 37.148 1.00 41.18 116 ASN B N 1
ATOM 2330 C CA . ASN B 1 128 ? 7.660 0.781 36.289 1.00 41.31 116 ASN B CA 1
ATOM 2331 C C . ASN B 1 128 ? 9.183 0.849 36.124 1.00 41.22 116 ASN B C 1
ATOM 2332 O O . ASN B 1 128 ? 9.821 -0.174 35.882 1.00 41.36 116 ASN B O 1
ATOM 2337 N N . GLU B 1 129 ? 9.765 2.038 36.264 1.00 41.00 117 GLU B N 1
ATOM 2338 C CA . GLU B 1 129 ? 11.230 2.178 36.282 1.00 41.05 117 GLU B CA 1
ATOM 2339 C C . GLU B 1 129 ? 11.869 1.501 37.491 1.00 40.57 117 GLU B C 1
ATOM 2340 O O . GLU B 1 129 ? 13.018 1.064 37.420 1.00 40.32 117 GLU B O 1
ATOM 2346 N N . GLU B 1 130 ? 11.139 1.427 38.604 1.00 40.21 118 GLU B N 1
ATOM 2347 C CA . GLU B 1 130 ? 11.714 0.930 39.857 1.00 39.97 118 GLU B CA 1
ATOM 2348 C C . GLU B 1 130 ? 11.375 -0.527 40.121 1.00 39.24 118 GLU B C 1
ATOM 2349 O O . GLU B 1 130 ? 12.194 -1.264 40.661 1.00 38.85 118 GLU B O 1
ATOM 2355 N N . VAL B 1 131 ? 10.167 -0.946 39.769 1.00 38.59 119 VAL B N 1
ATOM 2356 C CA . VAL B 1 131 ? 9.713 -2.276 40.142 1.00 38.52 119 VAL B CA 1
ATOM 2357 C C . VAL B 1 131 ? 8.922 -2.949 39.038 1.00 38.46 119 VAL B C 1
ATOM 2358 O O . VAL B 1 131 ? 8.271 -2.277 38.238 1.00 38.33 119 VAL B O 1
ATOM 2362 N N . ASP B 1 132 ? 8.981 -4.280 39.021 1.00 38.48 120 ASP B N 1
ATOM 2363 C CA . ASP B 1 132 ? 8.130 -5.090 38.161 1.00 38.52 120 ASP B CA 1
ATOM 2364 C C . ASP B 1 132 ? 6.923 -5.555 38.972 1.00 38.18 120 ASP B C 1
ATOM 2365 O O . ASP B 1 132 ? 7.030 -6.418 39.845 1.00 37.67 120 ASP B O 1
ATOM 2370 N N . VAL B 1 133 ? 5.779 -4.946 38.683 1.00 38.18 121 VAL B N 1
ATOM 2371 C CA . VAL B 1 133 ? 4.534 -5.232 39.377 1.00 38.40 121 VAL B CA 1
ATOM 2372 C C . VAL B 1 133 ? 3.383 -5.238 38.383 1.00 38.59 121 VAL B C 1
ATOM 2373 O O . VAL B 1 133 ? 3.470 -4.630 37.319 1.00 39.04 121 VAL B O 1
ATOM 2377 N N . SER B 1 134 ? 2.307 -5.927 38.735 1.00 38.85 122 SER B N 1
ATOM 2378 C CA . SER B 1 134 ? 1.068 -5.841 37.985 1.00 39.24 122 SER B CA 1
ATOM 2379 C C . SER B 1 134 ? -0.056 -5.348 38.902 1.00 39.29 122 SER B C 1
ATOM 2380 O O . SER B 1 134 ? -0.563 -6.098 39.723 1.00 38.94 122 SER B O 1
ATOM 2383 N N . LEU B 1 135 ? -0.450 -4.089 38.740 1.00 39.99 123 LEU B N 1
ATOM 2384 C CA . LEU B 1 135 ? -1.320 -3.411 39.713 1.00 40.69 123 LEU B CA 1
ATOM 2385 C C . LEU B 1 135 ? -2.767 -3.292 39.245 1.00 41.24 123 LEU B C 1
ATOM 2386 O O . LEU B 1 135 ? -3.014 -2.818 38.132 1.00 41.54 123 LEU B O 1
ATOM 2391 N N . ARG B 1 136 ? -3.702 -3.736 40.094 1.00 41.79 124 ARG B N 1
ATOM 2392 C CA . ARG B 1 136 ? -5.146 -3.566 39.876 1.00 42.46 124 ARG B CA 1
ATOM 2393 C C . ARG B 1 136 ? -5.524 -2.095 39.956 1.00 42.96 124 ARG B C 1
ATOM 2394 O O . ARG B 1 136 ? -5.529 -1.377 38.955 1.00 43.28 124 ARG B O 1
ATOM 2402 N N . GLU B 1 137 ? -5.849 -1.654 41.173 1.00 43.04 125 GLU B N 1
ATOM 2403 C CA . GLU B 1 137 ? -6.258 -0.281 41.419 1.00 42.86 125 GLU B CA 1
ATOM 2404 C C . GLU B 1 137 ? -5.051 0.492 41.858 1.00 41.64 125 GLU B C 1
ATOM 2405 O O . GLU B 1 137 ? -4.264 0.011 42.687 1.00 41.98 125 GLU B O 1
ATOM 2411 N N . LEU B 1 138 ? -4.866 1.662 41.258 1.00 40.03 126 LEU B N 1
ATOM 2412 C CA . LEU B 1 138 ? -4.191 2.738 41.961 1.00 37.93 126 LEU B CA 1
ATOM 2413 C C . LEU B 1 138 ? -5.315 3.499 42.631 1.00 36.96 126 LEU B C 1
ATOM 2414 O O . LEU B 1 138 ? -6.208 4.035 41.966 1.00 37.02 126 LEU B O 1
ATOM 2419 N N . GLU B 1 139 ? -5.306 3.491 43.955 1.00 34.90 127 GLU B N 1
ATOM 2420 C CA . GLU B 1 139 ? -6.297 4.212 44.725 1.00 33.74 127 GLU B CA 1
ATOM 2421 C C . GLU B 1 139 ? -5.604 5.469 45.191 1.00 31.95 127 GLU B C 1
ATOM 2422 O O . GLU B 1 139 ? -4.648 5.381 45.948 1.00 30.97 127 GLU B O 1
ATOM 2428 N N . PHE B 1 140 ? -6.054 6.629 44.727 1.00 29.43 128 PHE B N 1
ATOM 2429 C CA . PHE B 1 140 ? -5.509 7.887 45.215 1.00 28.50 128 PHE B CA 1
ATOM 2430 C C . PHE B 1 140 ? -5.974 8.126 46.656 1.00 27.33 128 PHE B C 1
ATOM 2431 O O . PHE B 1 140 ? -7.168 8.071 46.937 1.00 25.89 128 PHE B O 1
ATOM 2439 N N . LEU B 1 141 ? -5.029 8.382 47.563 1.00 26.32 129 LEU B N 1
ATOM 2440 C CA . LEU B 1 141 ? -5.355 8.622 48.962 1.00 25.89 129 LEU B CA 1
ATOM 2441 C C . LEU B 1 141 ? -5.376 10.100 49.315 1.00 25.45 129 LEU B C 1
ATOM 2442 O O . LEU B 1 141 ? -6.245 10.547 50.041 1.00 25.49 129 LEU B O 1
ATOM 2447 N N . GLY B 1 142 ? -4.418 10.867 48.817 1.00 25.07 130 GLY B N 1
ATOM 2448 C CA . GLY B 1 142 ? -4.378 12.297 49.105 1.00 24.34 130 GLY B CA 1
ATOM 2449 C C . GLY B 1 142 ? -3.003 12.884 48.897 1.00 23.56 130 GLY B C 1
ATOM 2450 O O . GLY B 1 142 ? -2.187 12.324 48.157 1.00 23.07 130 GLY B O 1
ATOM 2451 N N . LEU B 1 143 ? -2.747 13.991 49.587 1.00 22.93 131 LEU B N 1
ATOM 2452 C CA . LEU B 1 143 ? -1.529 14.773 49.425 1.00 23.34 131 LEU B CA 1
ATOM 2453 C C . LEU B 1 143 ? -0.631 14.772 50.648 1.00 23.14 131 LEU B C 1
ATOM 2454 O O . LEU B 1 143 ? -1.106 14.834 51.792 1.00 22.46 131 LEU B O 1
ATOM 2459 N N . ILE B 1 144 ? 0.670 14.741 50.395 1.00 23.95 132 ILE B N 1
ATOM 2460 C CA . ILE B 1 144 ? 1.676 14.854 51.450 1.00 24.57 132 ILE B CA 1
ATOM 2461 C C . ILE B 1 144 ? 2.428 16.159 51.299 1.00 25.14 132 ILE B C 1
ATOM 2462 O O . ILE B 1 144 ? 3.049 16.415 50.256 1.00 25.22 132 ILE B O 1
ATOM 2467 N N . ASN B 1 145 ? 2.399 16.969 52.349 1.00 25.98 133 ASN B N 1
ATOM 2468 C CA . ASN B 1 145 ? 3.078 18.248 52.358 1.00 26.67 133 ASN B CA 1
ATOM 2469 C C . ASN B 1 145 ? 3.767 18.381 53.689 1.00 27.24 133 ASN B C 1
ATOM 2470 O O . ASN B 1 145 ? 3.117 18.584 54.712 1.00 27.21 133 ASN B O 1
ATOM 2475 N N . SER B 1 146 ? 5.082 18.203 53.699 1.00 28.04 134 SER B N 1
ATOM 2476 C CA . SER B 1 146 ? 5.840 18.302 54.942 1.00 28.73 134 SER B CA 1
ATOM 2477 C C . SER B 1 146 ? 6.997 19.244 54.742 1.00 29.82 134 SER B C 1
ATOM 2478 O O . SER B 1 146 ? 7.529 19.356 53.641 1.00 29.79 134 SER B O 1
ATOM 2481 N N . SER B 1 147 ? 7.387 19.915 55.816 1.00 30.88 135 SER B N 1
ATOM 2482 C CA . SER B 1 147 ? 8.338 20.993 55.716 1.00 31.81 135 SER B CA 1
ATOM 2483 C C . SER B 1 147 ? 9.594 20.703 56.525 1.00 32.56 135 SER B C 1
ATOM 2484 O O . SER B 1 147 ? 10.372 21.616 56.783 1.00 32.91 135 SER B O 1
ATOM 2487 N N . THR B 1 148 ? 9.812 19.445 56.901 1.00 33.50 136 THR B N 1
ATOM 2488 C CA . THR B 1 148 ? 10.904 19.118 57.828 1.00 34.57 136 THR B CA 1
ATOM 2489 C C . THR B 1 148 ? 12.305 19.013 57.187 1.00 35.40 136 THR B C 1
ATOM 2490 O O . THR B 1 148 ? 13.301 18.906 57.905 1.00 35.57 136 THR B O 1
ATOM 2494 N N . THR B 1 149 ? 12.392 19.053 55.855 1.00 35.94 137 THR B N 1
ATOM 2495 C CA . THR B 1 149 ? 13.696 19.001 55.169 1.00 36.38 137 THR B CA 1
ATOM 2496 C C . THR B 1 149 ? 13.704 19.912 53.961 1.00 36.91 137 THR B C 1
ATOM 2497 O O . THR B 1 149 ? 12.643 20.351 53.500 1.00 37.10 137 THR B O 1
ATOM 2501 N N . GLU B 1 150 ? 14.903 20.211 53.461 1.00 37.16 138 GLU B N 1
ATOM 2502 C CA . GLU B 1 150 ? 15.066 21.017 52.250 1.00 37.48 138 GLU B CA 1
ATOM 2503 C C . GLU B 1 150 ? 14.288 20.417 51.086 1.00 37.04 138 GLU B C 1
ATOM 2504 O O . GLU B 1 150 ? 13.580 21.122 50.376 1.00 36.93 138 GLU B O 1
ATOM 2510 N N . VAL B 1 151 ? 14.438 19.113 50.893 1.00 36.80 139 VAL B N 1
ATOM 2511 C CA . VAL B 1 151 ? 13.757 18.425 49.802 1.00 36.67 139 VAL B CA 1
ATOM 2512 C C . VAL B 1 151 ? 12.240 18.453 50.032 1.00 36.28 139 VAL B C 1
ATOM 2513 O O . VAL B 1 151 ? 11.477 18.774 49.121 1.00 36.77 139 VAL B O 1
ATOM 2517 N N . SER B 1 152 ? 11.813 18.147 51.255 1.00 35.66 140 SER B N 1
ATOM 2518 C CA . SER B 1 152 ? 10.388 18.127 51.593 1.00 35.58 140 SER B CA 1
ATOM 2519 C C . SER B 1 152 ? 9.677 19.419 51.244 1.00 34.83 140 SER B C 1
ATOM 2520 O O . SER B 1 152 ? 8.587 19.388 50.670 1.00 34.02 140 SER B O 1
ATOM 2523 N N . ARG B 1 153 ? 10.298 20.551 51.568 1.00 34.47 141 ARG B N 1
ATOM 2524 C CA . ARG B 1 153 ? 9.655 21.853 51.363 1.00 34.76 141 ARG B CA 1
ATOM 2525 C C . ARG B 1 153 ? 9.402 22.218 49.894 1.00 34.38 141 ARG B C 1
ATOM 2526 O O . ARG B 1 153 ? 8.560 23.084 49.609 1.00 35.03 141 ARG B O 1
ATOM 2534 N N . VAL B 1 154 ? 10.116 21.573 48.969 1.00 33.86 142 VAL B N 1
ATOM 2535 C CA . VAL B 1 154 ? 9.929 21.825 47.538 1.00 33.12 142 VAL B CA 1
ATOM 2536 C C . VAL B 1 154 ? 9.199 20.683 46.825 1.00 32.80 142 VAL B C 1
ATOM 2537 O O . VAL B 1 154 ? 9.075 20.709 45.607 1.00 33.34 142 VAL B O 1
ATOM 2541 N N . HIS B 1 155 ? 8.698 19.698 47.581 1.00 31.69 143 HIS B N 1
ATOM 2542 C CA . HIS B 1 155 ? 8.001 18.543 47.008 1.00 31.09 143 HIS B CA 1
ATOM 2543 C C . HIS B 1 155 ? 6.567 18.466 47.515 1.00 29.96 143 HIS B C 1
ATOM 2544 O O . HIS B 1 155 ? 6.314 18.634 48.706 1.00 30.28 143 HIS B O 1
ATOM 2551 N N . LEU B 1 156 ? 5.639 18.198 46.605 1.00 28.82 144 LEU B N 1
ATOM 2552 C CA . LEU B 1 156 ? 4.258 17.887 46.959 1.00 28.20 144 LEU B CA 1
ATOM 2553 C C . LEU B 1 156 ? 3.987 16.448 46.556 1.00 27.39 144 LEU B C 1
ATOM 2554 O O . LEU B 1 156 ? 4.042 16.115 45.379 1.00 26.77 144 LEU B O 1
ATOM 2559 N N . GLY B 1 157 ? 3.680 15.593 47.526 1.00 26.73 145 GLY B N 1
ATOM 2560 C CA . GLY B 1 157 ? 3.438 14.185 47.238 1.00 26.07 145 GLY B CA 1
ATOM 2561 C C . GLY B 1 157 ? 1.986 13.901 46.941 1.00 25.64 145 GLY B C 1
ATOM 2562 O O . GLY B 1 157 ? 1.102 14.421 47.614 1.00 25.23 145 GLY B O 1
ATOM 2563 N N . ALA B 1 158 ? 1.742 13.083 45.921 1.00 25.03 146 ALA B N 1
ATOM 2564 C CA . ALA B 1 158 ? 0.416 12.586 45.612 1.00 25.00 146 ALA B CA 1
ATOM 2565 C C . ALA B 1 158 ? 0.466 11.116 45.964 1.00 24.65 146 ALA B C 1
ATOM 2566 O O . ALA B 1 158 ? 1.066 10.311 45.233 1.00 24.45 146 ALA B O 1
ATOM 2568 N N . LEU B 1 159 ? -0.154 10.768 47.089 1.00 24.04 147 LEU B N 1
ATOM 2569 C CA . LEU B 1 159 ? -0.069 9.429 47.651 1.00 24.40 147 LEU B CA 1
ATOM 2570 C C . LEU B 1 159 ? -1.131 8.484 47.101 1.00 24.65 147 LEU B C 1
ATOM 2571 O O . LEU B 1 159 ? -2.334 8.768 47.178 1.00 24.15 147 LEU B O 1
ATOM 2576 N N . PHE B 1 160 ? -0.665 7.355 46.571 1.00 25.19 148 PHE B N 1
ATOM 2577 C CA . PHE B 1 160 ? -1.517 6.282 46.090 1.00 25.81 148 PHE B CA 1
ATOM 2578 C C . PHE B 1 160 ? -1.194 4.990 46.780 1.00 26.12 148 PHE B C 1
ATOM 2579 O O . PHE B 1 160 ? -0.050 4.756 47.173 1.00 25.27 148 PHE B O 1
ATOM 2587 N N . LEU B 1 161 ? -2.210 4.138 46.879 1.00 27.14 149 LEU B N 1
ATOM 2588 C CA . LEU B 1 161 ? -2.061 2.745 47.251 1.00 28.01 149 LEU B CA 1
ATOM 2589 C C . LEU B 1 161 ? -2.282 1.917 45.982 1.00 28.92 149 LEU B C 1
ATOM 2590 O O . LEU B 1 161 ? -3.361 1.970 45.376 1.00 28.67 149 LEU B O 1
ATOM 2595 N N . GLY B 1 162 ? -1.263 1.180 45.567 1.00 29.91 150 GLY B N 1
ATOM 2596 C CA . GLY B 1 162 ? -1.386 0.312 44.391 1.00 31.18 150 GLY B CA 1
ATOM 2597 C C . GLY B 1 162 ? -1.445 -1.121 44.862 1.00 32.28 150 GLY B C 1
ATOM 2598 O O . GLY B 1 162 ? -0.496 -1.602 45.475 1.00 31.94 150 GLY B O 1
ATOM 2599 N N . ARG B 1 163 ? -2.551 -1.809 44.602 1.00 32.86 151 ARG B N 1
ATOM 2600 C CA . ARG B 1 163 ? -2.659 -3.212 44.981 1.00 34.71 151 ARG B CA 1
ATOM 2601 C C . ARG B 1 163 ? -2.429 -4.083 43.745 1.00 35.24 151 ARG B C 1
ATOM 2602 O O . ARG B 1 163 ? -2.968 -3.797 42.675 1.00 35.43 151 ARG B O 1
ATOM 2610 N N . GLY B 1 164 ? -1.635 -5.137 43.890 1.00 35.93 152 GLY B N 1
ATOM 2611 C CA . GLY B 1 164 ? -1.357 -6.010 42.755 1.00 36.65 152 GLY B CA 1
ATOM 2612 C C . GLY B 1 164 ? -0.464 -7.191 43.059 1.00 37.33 152 GLY B C 1
ATOM 2613 O O . GLY B 1 164 ? -0.449 -7.706 44.178 1.00 37.81 152 GLY B O 1
ATOM 2614 N N . LYS B 1 165 ? 0.264 -7.633 42.043 1.00 37.97 153 LYS B N 1
ATOM 2615 C CA . LYS B 1 165 ? 1.263 -8.664 42.208 1.00 38.46 153 LYS B CA 1
ATOM 2616 C C . LYS B 1 165 ? 2.598 -7.967 42.083 1.00 38.75 153 LYS B C 1
ATOM 2617 O O . LYS B 1 165 ? 2.814 -7.222 41.129 1.00 39.00 153 LYS B O 1
ATOM 2623 N N . PHE B 1 166 ? 3.468 -8.177 43.065 1.00 39.05 154 PHE B N 1
ATOM 2624 C CA . PHE B 1 166 ? 4.835 -7.685 43.018 1.00 39.67 154 PHE B CA 1
ATOM 2625 C C . PHE B 1 166 ? 5.735 -8.840 42.604 1.00 40.22 154 PHE B C 1
ATOM 2626 O O . PHE B 1 166 ? 5.617 -9.933 43.143 1.00 40.26 154 PHE B O 1
ATOM 2634 N N . PHE B 1 167 ? 6.640 -8.588 41.662 1.00 41.40 155 PHE B N 1
ATOM 2635 C CA . PHE B 1 167 ? 7.553 -9.625 41.170 1.00 42.18 155 PHE B CA 1
ATOM 2636 C C . PHE B 1 167 ? 8.976 -9.368 41.622 1.00 42.86 155 PHE B C 1
ATOM 2637 O O . PHE B 1 167 ? 9.604 -10.250 42.213 1.00 43.14 155 PHE B O 1
ATOM 2645 N N . SER B 1 168 ? 9.481 -8.165 41.355 1.00 43.49 156 SER B N 1
ATOM 2646 C CA . SER B 1 168 ? 10.840 -7.801 41.752 1.00 44.14 156 SER B CA 1
ATOM 2647 C C . SER B 1 168 ? 11.127 -6.311 41.586 1.00 44.45 156 SER B C 1
ATOM 2648 O O . SER B 1 168 ? 10.333 -5.569 41.006 1.00 44.14 156 SER B O 1
ATOM 2651 N N . VAL B 1 169 ? 12.283 -5.890 42.089 1.00 45.09 157 VAL B N 1
ATOM 2652 C CA . VAL B 1 169 ? 12.791 -4.548 41.818 1.00 45.82 157 VAL B CA 1
ATOM 2653 C C . VAL B 1 169 ? 13.551 -4.593 40.493 1.00 46.51 157 VAL B C 1
ATOM 2654 O O . VAL B 1 169 ? 14.164 -5.608 40.155 1.00 46.61 157 VAL B O 1
ATOM 2658 N N . LYS B 1 170 ? 13.484 -3.508 39.730 1.00 47.33 158 LYS B N 1
ATOM 2659 C CA . LYS B 1 170 ? 14.174 -3.444 38.439 1.00 47.94 158 LYS B CA 1
ATOM 2660 C C . LYS B 1 170 ? 15.678 -3.488 38.660 1.00 48.72 158 LYS B C 1
ATOM 2661 O O . LYS B 1 170 ? 16.385 -4.225 37.973 1.00 48.98 158 LYS B O 1
ATOM 2667 N N . GLU B 1 171 ? 16.160 -2.711 39.626 1.00 49.50 159 GLU B N 1
ATOM 2668 C CA . GLU B 1 171 ? 17.590 -2.654 39.916 1.00 50.17 159 GLU B CA 1
ATOM 2669 C C . GLU B 1 171 ? 17.931 -3.317 41.245 1.00 50.47 159 GLU B C 1
ATOM 2670 O O . GLU B 1 171 ? 17.945 -2.672 42.294 1.00 50.45 159 GLU B O 1
ATOM 2676 N N . LYS B 1 172 ? 18.225 -4.614 41.173 1.00 50.88 160 LYS B N 1
ATOM 2677 C CA . LYS B 1 172 ? 18.522 -5.421 42.355 1.00 51.27 160 LYS B CA 1
ATOM 2678 C C . LYS B 1 172 ? 19.878 -5.086 42.976 1.00 51.50 160 LYS B C 1
ATOM 2679 O O . LYS B 1 172 ? 20.165 -5.505 44.101 1.00 51.82 160 LYS B O 1
ATOM 2685 N N . ASP B 1 173 ? 20.712 -4.354 42.237 1.00 51.55 161 ASP B N 1
ATOM 2686 C CA . ASP B 1 173 ? 21.953 -3.801 42.781 1.00 51.47 161 ASP B CA 1
ATOM 2687 C C . ASP B 1 173 ? 21.794 -2.330 43.205 1.00 51.23 161 ASP B C 1
ATOM 2688 O O . ASP B 1 173 ? 22.788 -1.639 43.445 1.00 51.32 161 ASP B O 1
ATOM 2693 N N . LEU B 1 174 ? 20.552 -1.852 43.288 1.00 50.91 162 LEU B N 1
ATOM 2694 C CA . LEU B 1 174 ? 20.261 -0.539 43.882 1.00 50.45 162 LEU B CA 1
ATOM 2695 C C . LEU B 1 174 ? 19.338 -0.613 45.106 1.00 50.05 162 LEU B C 1
ATOM 2696 O O . LEU B 1 174 ? 19.356 0.298 45.941 1.00 50.09 162 LEU B O 1
ATOM 2701 N N . PHE B 1 175 ? 18.524 -1.669 45.199 1.00 49.26 163 PHE B N 1
ATOM 2702 C CA . PHE B 1 175 ? 17.554 -1.821 46.289 1.00 48.74 163 PHE B CA 1
ATOM 2703 C C . PHE B 1 175 ? 17.405 -3.263 46.728 1.00 47.15 163 PHE B C 1
ATOM 2704 O O . PHE B 1 175 ? 17.531 -4.188 45.912 1.00 47.42 163 PHE B O 1
ATOM 2712 N N . GLU B 1 176 ? 17.130 -3.452 48.014 1.00 45.06 164 GLU B N 1
ATOM 2713 C CA . GLU B 1 176 ? 16.540 -4.692 48.471 1.00 43.49 164 GLU B CA 1
ATOM 2714 C C . GLU B 1 176 ? 15.100 -4.386 48.810 1.00 42.54 164 GLU B C 1
ATOM 2715 O O . GLU B 1 176 ? 14.729 -3.227 48.957 1.00 41.99 164 GLU B O 1
ATOM 2721 N N . TRP B 1 177 ? 14.290 -5.433 48.883 1.00 41.26 165 TRP B N 1
ATOM 2722 C CA . TRP B 1 177 ? 12.875 -5.304 49.143 1.00 40.20 165 TRP B CA 1
ATOM 2723 C C . TRP B 1 177 ? 12.443 -6.389 50.106 1.00 38.97 165 TRP B C 1
ATOM 2724 O O . TRP B 1 177 ? 13.117 -7.406 50.269 1.00 38.02 165 TRP B O 1
ATOM 2735 N N . GLU B 1 178 ? 11.304 -6.146 50.735 1.00 37.45 166 GLU B N 1
ATOM 2736 C CA . GLU B 1 178 ? 10.666 -7.074 51.642 1.00 37.17 166 GLU B CA 1
ATOM 2737 C C . GLU B 1 178 ? 9.187 -6.828 51.481 1.00 35.95 166 GLU B C 1
ATOM 2738 O O . GLU B 1 178 ? 8.779 -5.684 51.327 1.00 34.70 166 GLU B O 1
ATOM 2744 N N . LEU B 1 179 ? 8.388 -7.885 51.527 1.00 35.48 167 LEU B N 1
ATOM 2745 C CA . LEU B 1 179 ? 6.942 -7.734 51.645 1.00 35.66 167 LEU B CA 1
ATOM 2746 C C . LEU B 1 179 ? 6.630 -8.039 53.102 1.00 35.54 167 LEU B C 1
ATOM 2747 O O . LEU B 1 179 ? 6.927 -9.127 53.575 1.00 35.61 167 LEU B O 1
ATOM 2752 N N . ILE B 1 180 ? 6.090 -7.068 53.831 1.00 34.99 168 ILE B N 1
ATOM 2753 C CA . ILE B 1 180 ? 5.787 -7.295 55.235 1.00 35.24 168 ILE B CA 1
ATOM 2754 C C . ILE B 1 180 ? 4.291 -7.309 55.459 1.00 35.18 168 ILE B C 1
ATOM 2755 O O . ILE B 1 180 ? 3.544 -6.620 54.773 1.00 35.31 168 ILE B O 1
ATOM 2760 N N . LYS B 1 181 ? 3.860 -8.101 56.427 1.00 35.50 169 LYS B N 1
ATOM 2761 C CA . LYS B 1 181 ? 2.465 -8.120 56.832 1.00 35.61 169 LYS B CA 1
ATOM 2762 C C . LYS B 1 181 ? 2.104 -6.759 57.420 1.00 35.32 169 LYS B C 1
ATOM 2763 O O . LYS B 1 181 ? 2.943 -6.088 58.032 1.00 34.59 169 LYS B O 1
ATOM 2769 N N . LEU B 1 182 ? 0.859 -6.345 57.218 1.00 35.11 170 LEU B N 1
ATOM 2770 C CA . LEU B 1 182 ? 0.397 -5.049 57.692 1.00 34.82 170 LEU B CA 1
ATOM 2771 C C . LEU B 1 182 ? 0.545 -4.930 59.209 1.00 34.21 170 LEU B C 1
ATOM 2772 O O . LEU B 1 182 ? 0.844 -3.851 59.709 1.00 33.63 170 LEU B O 1
ATOM 2777 N N . GLU B 1 183 ? 0.371 -6.033 59.939 1.00 33.41 171 GLU B N 1
ATOM 2778 C CA . GLU B 1 183 ? 0.539 -6.003 61.407 1.00 33.25 171 GLU B CA 1
ATOM 2779 C C . GLU B 1 183 ? 2.007 -5.874 61.853 1.00 32.66 171 GLU B C 1
ATOM 2780 O O . GLU B 1 183 ? 2.288 -5.770 63.062 1.00 32.63 171 GLU B O 1
ATOM 2786 N N . GLU B 1 184 ? 2.930 -5.889 60.885 1.00 31.12 172 GLU B N 1
ATOM 2787 C CA . GLU B 1 184 ? 4.335 -5.566 61.126 1.00 31.00 172 GLU B CA 1
ATOM 2788 C C . GLU B 1 184 ? 4.693 -4.145 60.696 1.00 29.55 172 GLU B C 1
ATOM 2789 O O . GLU B 1 184 ? 5.803 -3.681 60.960 1.00 28.61 172 GLU B O 1
ATOM 2795 N N . LEU B 1 185 ? 3.776 -3.448 60.029 1.00 28.41 173 LEU B N 1
ATOM 2796 C CA . LEU B 1 185 ? 4.101 -2.139 59.492 1.00 28.39 173 LEU B CA 1
ATOM 2797 C C . LEU B 1 185 ? 4.312 -1.097 60.605 1.00 27.96 173 LEU B C 1
ATOM 2798 O O . LEU B 1 185 ? 5.137 -0.206 60.464 1.00 27.47 173 LEU B O 1
ATOM 2803 N N . GLU B 1 186 ? 3.583 -1.208 61.710 1.00 27.94 174 GLU B N 1
ATOM 2804 C CA . GLU B 1 186 ? 3.771 -0.269 62.825 1.00 27.92 174 GLU B CA 1
ATOM 2805 C C . GLU B 1 186 ? 5.230 -0.272 63.325 1.00 27.27 174 GLU B C 1
ATOM 2806 O O . GLU B 1 186 ? 5.815 0.791 63.558 1.00 26.82 174 GLU B O 1
ATOM 2812 N N . LYS B 1 187 ? 5.806 -1.460 63.482 1.00 26.87 175 LYS B N 1
ATOM 2813 C CA . LYS B 1 187 ? 7.228 -1.616 63.840 1.00 26.90 175 LYS B CA 1
ATOM 2814 C C . LYS B 1 187 ? 8.150 -0.857 62.877 1.00 25.70 175 LYS B C 1
ATOM 2815 O O . LYS B 1 187 ? 8.986 -0.053 63.286 1.00 24.61 175 LYS B O 1
ATOM 2821 N N . PHE B 1 188 ? 7.976 -1.105 61.585 1.00 25.94 176 PHE B N 1
ATOM 2822 C CA . PHE B 1 188 ? 8.786 -0.428 60.561 1.00 26.68 176 PHE B CA 1
ATOM 2823 C C . PHE B 1 188 ? 8.580 1.074 60.538 1.00 27.05 176 PHE B C 1
ATOM 2824 O O . PHE B 1 188 ? 9.535 1.829 60.353 1.00 27.71 176 PHE B O 1
ATOM 2832 N N . SER B 1 189 ? 7.349 1.533 60.744 1.00 27.18 177 SER B N 1
ATOM 2833 C CA . SER B 1 189 ? 7.085 2.974 60.760 1.00 27.28 177 SER B CA 1
ATOM 2834 C C . SER B 1 189 ? 7.871 3.676 61.862 1.00 27.19 177 SER B C 1
ATOM 2835 O O . SER B 1 189 ? 8.242 4.841 61.721 1.00 27.72 177 SER B O 1
ATOM 2838 N N . GLY B 1 190 ? 8.136 2.956 62.949 1.00 26.61 178 GLY B N 1
ATOM 2839 C CA . GLY B 1 190 ? 8.918 3.471 64.042 1.00 25.64 178 GLY B CA 1
ATOM 2840 C C . GLY B 1 190 ? 10.344 3.846 63.679 1.00 24.89 178 GLY B C 1
ATOM 2841 O O . GLY B 1 190 ? 10.917 4.691 64.337 1.00 24.97 178 GLY B O 1
ATOM 2842 N N . VAL B 1 191 ? 10.922 3.215 62.655 1.00 23.71 179 VAL B N 1
ATOM 2843 C CA . VAL B 1 191 ? 12.312 3.488 62.252 1.00 23.34 179 VAL B CA 1
ATOM 2844 C C . VAL B 1 191 ? 12.424 4.213 60.911 1.00 22.77 179 VAL B C 1
ATOM 2845 O O . VAL B 1 191 ? 13.515 4.457 60.404 1.00 21.88 179 VAL B O 1
ATOM 2849 N N . MET B 1 192 ? 11.296 4.548 60.323 1.00 22.28 180 MET B N 1
ATOM 2850 C CA . MET B 1 192 ? 11.306 5.226 59.042 1.00 23.53 180 MET B CA 1
ATOM 2851 C C . MET B 1 192 ? 11.210 6.722 59.299 1.00 22.15 180 MET B C 1
ATOM 2852 O O . MET B 1 192 ? 10.992 7.152 60.439 1.00 22.16 180 MET B O 1
ATOM 2857 N N . GLU B 1 193 ? 11.407 7.510 58.249 1.00 22.46 181 GLU B N 1
ATOM 2858 C CA . GLU B 1 193 ? 11.399 8.966 58.346 1.00 23.73 181 GLU B CA 1
ATOM 2859 C C . GLU B 1 193 ? 10.662 9.570 57.156 1.00 22.77 181 GLU B C 1
ATOM 2860 O O . GLU B 1 193 ? 10.294 8.871 56.227 1.00 22.08 181 GLU B O 1
ATOM 2866 N N . GLY B 1 194 ? 10.423 10.875 57.209 1.00 22.84 182 GLY B N 1
ATOM 2867 C CA . GLY B 1 194 ? 9.897 11.601 56.054 1.00 22.57 182 GLY B CA 1
ATOM 2868 C C . GLY B 1 194 ? 8.554 11.093 55.567 1.00 21.99 182 GLY B C 1
ATOM 2869 O O . GLY B 1 194 ? 7.658 10.802 56.372 1.00 21.91 182 GLY B O 1
ATOM 2870 N N . TRP B 1 195 ? 8.411 11.041 54.243 1.00 21.48 183 TRP B N 1
ATOM 2871 C CA . TRP B 1 195 ? 7.172 10.617 53.598 1.00 21.84 183 TRP B CA 1
ATOM 2872 C C . TRP B 1 195 ? 6.882 9.155 53.884 1.00 21.06 183 TRP B C 1
ATOM 2873 O O . TRP B 1 195 ? 5.724 8.772 53.954 1.00 22.08 183 TRP B O 1
ATOM 2884 N N . SER B 1 196 ? 7.919 8.339 54.067 1.00 20.88 184 SER B N 1
ATOM 2885 C CA . SER B 1 196 ? 7.715 6.927 54.418 1.00 21.17 184 SER B CA 1
ATOM 2886 C C . SER B 1 196 ? 6.964 6.788 55.742 1.00 20.60 184 SER B C 1
ATOM 2887 O O . SER B 1 196 ? 6.010 6.019 55.861 1.00 19.64 184 SER B O 1
ATOM 2890 N N . LYS B 1 197 ? 7.395 7.540 56.751 1.00 21.35 185 LYS B N 1
ATOM 2891 C CA . LYS B 1 197 ? 6.767 7.502 58.056 1.00 21.42 185 LYS B CA 1
ATOM 2892 C C . LYS B 1 197 ? 5.314 8.002 57.976 1.00 21.31 185 LYS B C 1
ATOM 2893 O O . LYS B 1 197 ? 4.396 7.436 58.596 1.00 21.24 185 LYS B O 1
ATOM 2899 N N . ILE B 1 198 ? 5.110 9.067 57.220 1.00 20.68 186 ILE B N 1
ATOM 2900 C CA . ILE B 1 198 ? 3.770 9.653 57.112 1.00 21.15 186 ILE B CA 1
ATOM 2901 C C . ILE B 1 198 ? 2.850 8.665 56.428 1.00 20.90 186 ILE B C 1
ATOM 2902 O O . ILE B 1 198 ? 1.730 8.430 56.885 1.00 22.36 186 ILE B O 1
ATOM 2907 N N . SER B 1 199 ? 3.337 8.088 55.338 1.00 21.09 187 SER B N 1
ATOM 2908 C CA . SER B 1 199 ? 2.569 7.153 54.531 1.00 21.67 187 SER B CA 1
ATOM 2909 C C . SER B 1 199 ? 2.202 5.904 55.329 1.00 20.99 187 SER B C 1
ATOM 2910 O O . SER B 1 199 ? 1.087 5.427 55.219 1.00 21.28 187 SER B O 1
ATOM 2913 N N . ALA B 1 200 ? 3.135 5.379 56.126 1.00 21.17 188 ALA B N 1
ATOM 2914 C CA . ALA B 1 200 ? 2.842 4.258 57.025 1.00 20.94 188 ALA B CA 1
ATOM 2915 C C . ALA B 1 200 ? 1.678 4.588 57.974 1.00 20.93 188 ALA B C 1
ATOM 2916 O O . ALA B 1 200 ? 0.770 3.790 58.158 1.00 21.41 188 ALA B O 1
ATOM 2918 N N . ALA B 1 201 ? 1.693 5.767 58.568 1.00 21.43 189 ALA B N 1
ATOM 2919 C CA . ALA B 1 201 ? 0.622 6.171 59.451 1.00 21.88 189 ALA B CA 1
ATOM 2920 C C . ALA B 1 201 ? -0.726 6.208 58.708 1.00 22.30 189 ALA B C 1
ATOM 2921 O O . ALA B 1 201 ? -1.736 5.732 59.228 1.00 22.86 189 ALA B O 1
ATOM 2923 N N . VAL B 1 202 ? -0.726 6.724 57.478 1.00 23.27 190 VAL B N 1
ATOM 2924 C CA . VAL B 1 202 ? -1.950 6.831 56.669 1.00 23.95 190 VAL B CA 1
ATOM 2925 C C . VAL B 1 202 ? -2.492 5.447 56.354 1.00 24.54 190 VAL B C 1
ATOM 2926 O O . VAL B 1 202 ? -3.684 5.165 56.547 1.00 23.78 190 VAL B O 1
ATOM 2930 N N . LEU B 1 203 ? -1.605 4.564 55.918 1.00 25.46 191 LEU B N 1
ATOM 2931 C CA . LEU B 1 203 ? -1.996 3.197 55.576 1.00 27.10 191 LEU B CA 1
ATOM 2932 C C . LEU B 1 203 ? -2.523 2.414 56.756 1.00 27.58 191 LEU B C 1
ATOM 2933 O O . LEU B 1 203 ? -3.546 1.751 56.631 1.00 27.99 191 LEU B O 1
ATOM 2938 N N . LEU B 1 204 ? -1.839 2.483 57.897 1.00 28.21 192 LEU B N 1
ATOM 2939 C CA . LEU B 1 204 ? -2.309 1.813 59.106 1.00 29.46 192 LEU B CA 1
ATOM 2940 C C . LEU B 1 204 ? -3.691 2.315 59.524 1.00 30.08 192 LEU B C 1
ATOM 2941 O O . LEU B 1 204 ? -4.519 1.524 59.950 1.00 29.03 192 LEU B O 1
ATOM 2946 N N . ASN B 1 205 ? -3.934 3.617 59.409 1.00 31.32 193 ASN B N 1
ATOM 2947 C CA . ASN B 1 205 ? -5.245 4.169 59.775 1.00 32.57 193 ASN B CA 1
ATOM 2948 C C . ASN B 1 205 ? -6.343 3.820 58.766 1.00 33.54 193 ASN B C 1
ATOM 2949 O O . ASN B 1 205 ? -7.506 3.658 59.149 1.00 33.53 193 ASN B O 1
ATOM 2954 N N . LEU B 1 206 ? -5.984 3.693 57.492 1.00 34.69 194 LEU B N 1
ATOM 2955 C CA . LEU B 1 206 ? -6.935 3.204 56.490 1.00 36.42 194 LEU B CA 1
ATOM 2956 C C . LEU B 1 206 ? -7.391 1.791 56.834 1.00 37.60 194 LEU B C 1
ATOM 2957 O O . LEU B 1 206 ? -8.557 1.456 56.664 1.00 37.89 194 LEU B O 1
ATOM 2962 N N . PHE B 1 207 ? -6.467 0.972 57.324 1.00 39.28 195 PHE B N 1
ATOM 2963 C CA . PHE B 1 207 ? -6.799 -0.373 57.806 1.00 40.23 195 PHE B CA 1
ATOM 2964 C C . PHE B 1 207 ? -6.968 -0.407 59.326 1.00 41.39 195 PHE B C 1
ATOM 2965 O O . PHE B 1 207 ? -7.247 0.615 59.962 1.00 42.35 195 PHE B O 1
#

B-factor: mean 32.51, std 9.67, range [15.99, 72.22]

InterPro domains:
  IPR000086 NUDIX hydrolase domain [PF00293] (60-174)
  IPR000086 NUDIX hydrolase domain [PS51462] (54-192)
  IPR015797 NUDIX hydrolase-like domain superfamily [SSF55811] (57-176)

CATH classification: 3.90.79.10